Protein AF-A0A7Y5RRF4-F1 (afdb_monomer)

Radius of gyration: 21.89 Å; Cα contacts (8 Å, |Δi|>4): 160; chains: 1; bounding box: 47×43×60 Å

Foldseek 3Di:
DPPPDDDDDDDDVVVVVVVCQVVPVPVVNVVVVVDPPVQAFFKDKDADPQVVCSVPVVVPHDDPPDQDDDRMDMDGGQWGWDDDPNDTDIHGHDPDPVRRVVVVVVVVVVVVPDDDDDFDFDDFPFDKDWPADPVRLVVVVVVQVVCCVVPVDVDDDDDTDIDTHHDHDVVSVLVVCCVVPPDPPRDDDDDPVSVVRVPD

Solvent-accessible surface area (backbone atoms only — not comparable to full-atom values): 12868 Å² total; per-residue (Å²): 114,57,99,87,41,81,81,90,85,87,76,60,69,67,61,49,49,51,49,50,49,61,75,67,50,56,72,64,68,63,70,56,58,89,59,81,58,92,76,55,49,42,76,51,75,47,68,38,79,58,41,51,35,72,78,39,57,88,80,46,72,72,78,91,81,67,84,92,69,63,49,65,47,74,48,77,33,56,49,36,80,41,77,56,96,94,39,80,44,83,42,63,66,54,98,44,70,69,56,31,48,54,50,50,50,54,53,48,54,52,59,73,68,57,79,80,74,84,75,59,71,51,76,57,78,41,76,74,38,64,83,54,56,70,70,58,50,54,50,54,51,50,52,53,53,49,37,35,75,74,65,77,41,92,76,80,91,86,80,81,53,72,47,60,47,63,71,58,46,66,68,31,48,51,54,53,46,46,72,77,56,72,54,99,80,71,83,86,86,89,50,76,80,68,56,68,70,76,78,118

Nearest PDB structures (foldseek):
  5kck-assembly1_A-2  TM=7.763E-01  e=1.018E-04  Streptococcus pneumoniae TIGR4
  6p1i-assembly1_B  TM=2.006E-01  e=6.188E-01  HIV-1 M:B_HXB2R
  6wpj-assembly1_B  TM=2.124E-01  e=2.250E+00  HIV-1 M:B_HXB2R

pLDDT: mean 84.6, std 14.33, range [28.47, 98.62]

Structure (mmCIF, N/CA/C/O backbone):
data_AF-A0A7Y5RRF4-F1
#
_entry.id   AF-A0A7Y5RRF4-F1
#
loop_
_atom_site.group_PDB
_atom_site.id
_atom_site.type_symbol
_atom_site.label_atom_id
_atom_site.la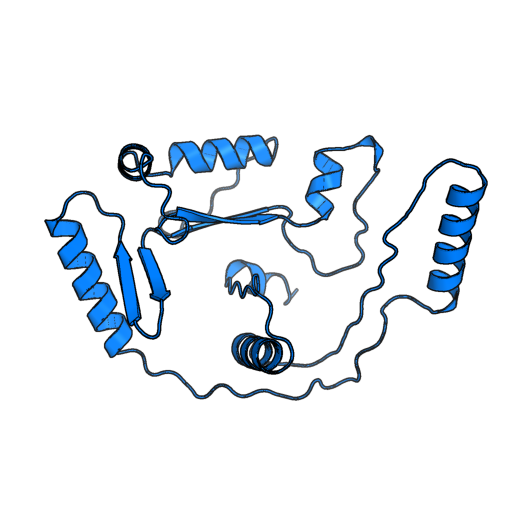bel_alt_id
_atom_site.label_comp_id
_atom_site.label_asym_id
_atom_site.label_entity_id
_atom_site.label_seq_id
_atom_site.pdbx_PDB_ins_code
_atom_site.Cartn_x
_atom_site.Cartn_y
_atom_site.Cartn_z
_atom_site.occupancy
_atom_site.B_iso_or_equiv
_atom_site.auth_seq_id
_atom_site.auth_comp_id
_atom_site.auth_asym_id
_atom_site.auth_atom_id
_atom_site.pdbx_PDB_model_num
ATOM 1 N N . MET A 1 1 ? 15.847 8.844 -5.254 1.00 56.25 1 MET A N 1
ATOM 2 C CA . MET A 1 1 ? 17.166 8.448 -5.785 1.00 56.25 1 MET A CA 1
ATOM 3 C C . MET A 1 1 ? 17.178 8.672 -7.281 1.00 56.25 1 MET A C 1
ATOM 5 O O . MET A 1 1 ? 16.284 8.170 -7.951 1.00 56.25 1 MET A O 1
ATOM 9 N N . ARG A 1 2 ? 18.165 9.404 -7.789 1.00 50.19 2 ARG A N 1
ATOM 10 C CA . ARG A 1 2 ? 18.393 9.618 -9.222 1.00 50.19 2 ARG A CA 1
ATOM 11 C C . ARG A 1 2 ? 19.820 9.202 -9.539 1.00 50.19 2 ARG A C 1
ATOM 13 O O . ARG A 1 2 ? 20.725 9.682 -8.872 1.00 50.19 2 ARG A O 1
ATOM 20 N N . ASP A 1 3 ? 20.028 8.299 -10.493 1.00 54.28 3 ASP A N 1
ATOM 21 C CA . ASP A 1 3 ? 21.373 7.833 -10.880 1.00 54.28 3 ASP A CA 1
ATOM 22 C C . ASP A 1 3 ? 22.219 7.350 -9.678 1.00 54.28 3 ASP A C 1
ATOM 24 O O . ASP A 1 3 ? 23.427 7.561 -9.607 1.00 54.28 3 ASP A O 1
ATOM 28 N N . GLY A 1 4 ? 21.557 6.759 -8.673 1.00 62.00 4 GLY A N 1
ATOM 29 C CA . GLY A 1 4 ? 22.179 6.330 -7.413 1.00 62.00 4 GLY A CA 1
ATOM 30 C C . GLY A 1 4 ? 22.459 7.444 -6.393 1.00 62.00 4 GLY A C 1
ATOM 31 O O . GLY A 1 4 ? 23.026 7.162 -5.343 1.00 62.00 4 GLY A O 1
ATOM 32 N N . ARG A 1 5 ? 22.059 8.694 -6.659 1.00 68.56 5 ARG A N 1
ATOM 33 C CA . ARG A 1 5 ? 22.192 9.834 -5.739 1.00 68.56 5 ARG A CA 1
ATOM 34 C C . ARG A 1 5 ? 20.922 10.062 -4.933 1.00 68.56 5 ARG A C 1
ATOM 36 O O . ARG A 1 5 ? 19.808 10.039 -5.465 1.00 68.56 5 ARG A O 1
ATOM 43 N N . GLU A 1 6 ? 21.107 10.288 -3.642 1.00 80.94 6 GLU A N 1
ATOM 44 C CA . GLU A 1 6 ? 20.064 10.705 -2.714 1.00 80.94 6 GLU A CA 1
ATOM 45 C C . GLU A 1 6 ? 20.033 12.234 -2.634 1.00 80.94 6 GLU A C 1
ATOM 47 O O . GLU A 1 6 ? 21.076 12.881 -2.550 1.00 80.94 6 GLU A O 1
ATOM 52 N N . GLU A 1 7 ? 18.834 12.807 -2.698 1.00 83.69 7 GLU A N 1
ATOM 53 C CA . GLU A 1 7 ? 18.607 14.244 -2.577 1.00 83.69 7 GLU A CA 1
ATOM 54 C C . GLU A 1 7 ? 17.529 14.477 -1.524 1.00 83.69 7 GLU A C 1
ATOM 56 O O . GLU A 1 7 ? 16.499 13.795 -1.524 1.00 83.69 7 GLU A O 1
ATOM 61 N N . THR A 1 8 ? 17.756 15.462 -0.660 1.00 86.25 8 THR A N 1
ATOM 62 C CA . THR A 1 8 ? 16.812 15.850 0.386 1.00 86.25 8 THR A CA 1
ATOM 63 C C . THR A 1 8 ? 16.208 17.196 0.037 1.00 86.25 8 THR A C 1
ATOM 65 O O . THR A 1 8 ? 16.920 18.182 -0.139 1.00 86.25 8 THR A O 1
ATOM 68 N N . HIS A 1 9 ? 14.882 17.230 -0.014 1.00 84.75 9 HIS A N 1
ATOM 69 C CA . HIS A 1 9 ? 14.091 18.427 -0.275 1.00 84.75 9 HIS A CA 1
ATOM 70 C C . HIS A 1 9 ? 13.216 18.724 0.946 1.00 84.75 9 HIS A C 1
ATOM 72 O O . HIS A 1 9 ? 12.794 17.804 1.649 1.00 84.75 9 HIS A O 1
ATOM 78 N N . SER A 1 10 ? 12.948 20.000 1.214 1.00 86.75 10 SER A N 1
ATOM 79 C CA . SER A 1 10 ? 12.049 20.444 2.284 1.00 86.75 10 SER A CA 1
ATOM 80 C C . SER A 1 10 ? 10.858 21.196 1.692 1.00 86.75 10 SER A C 1
ATOM 82 O O . SER A 1 10 ? 10.993 21.916 0.707 1.00 86.75 10 SER A O 1
ATOM 84 N N . GLY A 1 11 ? 9.671 21.004 2.268 1.00 86.75 11 GLY A N 1
ATOM 85 C CA . GLY A 1 11 ? 8.438 21.584 1.739 1.00 86.75 11 GLY A CA 1
ATOM 86 C C . GLY A 1 11 ? 7.195 20.779 2.099 1.00 86.75 11 GLY A C 1
ATOM 87 O O . GLY A 1 11 ? 7.259 19.815 2.866 1.00 86.75 11 GLY A O 1
ATOM 88 N N . GLU A 1 12 ? 6.060 21.201 1.545 1.00 90.88 12 GLU A N 1
ATOM 89 C CA . GLU A 1 12 ? 4.788 20.491 1.678 1.00 90.88 12 GLU A CA 1
ATOM 90 C C . GLU A 1 12 ? 4.853 19.163 0.888 1.00 90.88 12 GLU A C 1
ATOM 92 O O . GLU A 1 12 ? 5.206 19.188 -0.295 1.00 90.88 12 GLU A O 1
ATOM 97 N N . PRO A 1 13 ? 4.588 17.998 1.515 1.00 89.56 13 PRO A N 1
ATOM 98 C CA . PRO A 1 13 ? 4.807 16.691 0.895 1.00 89.56 13 PRO A CA 1
ATOM 99 C C . PRO A 1 13 ? 4.084 16.461 -0.436 1.00 89.56 13 PRO A C 1
ATOM 101 O O . PRO A 1 13 ? 4.674 15.860 -1.334 1.00 89.56 13 PRO A O 1
ATOM 104 N N . LEU A 1 14 ? 2.828 16.896 -0.575 1.00 91.69 14 LEU A N 1
ATOM 105 C CA . LEU A 1 14 ? 2.048 16.683 -1.795 1.00 91.69 14 LEU A CA 1
ATOM 106 C C . LEU A 1 14 ? 2.527 17.587 -2.932 1.00 91.69 14 LEU A C 1
ATOM 108 O O . LEU A 1 14 ? 2.670 17.112 -4.055 1.00 91.69 14 LEU A O 1
ATOM 112 N N . ALA A 1 15 ? 2.857 18.844 -2.648 1.00 91.81 15 ALA A N 1
ATOM 113 C CA . ALA A 1 15 ? 3.435 19.779 -3.604 1.00 91.81 15 ALA A CA 1
ATOM 114 C C . ALA A 1 15 ? 4.818 19.317 -4.077 1.00 91.81 15 ALA A C 1
ATOM 116 O O . ALA A 1 15 ? 5.117 19.386 -5.269 1.00 91.81 15 ALA A O 1
ATOM 117 N N . LEU A 1 16 ? 5.646 18.792 -3.166 1.00 91.00 16 LEU A N 1
ATOM 118 C CA . LEU A 1 16 ? 6.928 18.185 -3.524 1.00 91.00 16 LEU A CA 1
ATOM 119 C C . LEU A 1 16 ? 6.735 16.947 -4.399 1.00 91.00 16 LEU A C 1
ATOM 121 O O . LEU A 1 16 ? 7.426 16.808 -5.406 1.00 91.00 16 LEU A O 1
ATOM 125 N N . LEU A 1 17 ? 5.795 16.061 -4.050 1.00 91.25 17 LEU A N 1
ATOM 126 C CA . LEU A 1 17 ? 5.472 14.903 -4.881 1.00 91.25 17 LEU A CA 1
ATOM 127 C C . LEU A 1 17 ? 5.013 15.346 -6.272 1.00 91.25 17 LEU A C 1
ATOM 129 O O . LEU A 1 17 ? 5.502 14.819 -7.264 1.00 91.25 17 LEU A O 1
ATOM 133 N N . GLU A 1 18 ? 4.115 16.323 -6.356 1.00 91.56 18 GLU A N 1
ATOM 134 C CA . GLU A 1 18 ? 3.604 16.846 -7.621 1.00 91.56 18 GLU A CA 1
ATOM 135 C C . GLU A 1 18 ? 4.726 17.461 -8.467 1.00 91.56 18 GLU A C 1
ATOM 137 O O . GLU A 1 18 ? 4.823 17.193 -9.664 1.00 91.56 18 GLU A O 1
ATOM 142 N N . GLN A 1 19 ? 5.612 18.246 -7.849 1.00 89.81 19 GLN A N 1
ATOM 143 C CA . GLN A 1 19 ? 6.784 18.800 -8.514 1.00 89.81 19 GLN A CA 1
ATOM 144 C C . GLN A 1 19 ? 7.695 17.690 -9.041 1.00 89.81 19 GLN A C 1
ATOM 146 O O . GLN A 1 19 ? 8.028 17.695 -10.221 1.00 89.81 19 GLN A O 1
ATOM 151 N N . VAL A 1 20 ? 8.040 16.708 -8.208 1.00 88.19 20 VAL A N 1
ATOM 152 C CA . VAL A 1 20 ? 8.858 15.561 -8.617 1.00 88.19 20 VAL A CA 1
ATOM 153 C C . VAL A 1 20 ? 8.178 14.804 -9.759 1.00 88.19 20 VAL A C 1
ATOM 155 O O . VAL A 1 20 ? 8.802 14.504 -10.772 1.00 88.19 20 VAL A O 1
ATOM 158 N N . MET A 1 21 ? 6.881 14.535 -9.667 1.00 89.94 21 MET A N 1
ATOM 159 C CA . MET A 1 21 ? 6.161 13.870 -10.746 1.00 89.94 21 MET A CA 1
ATOM 160 C C . MET A 1 21 ? 6.203 14.698 -12.033 1.00 89.94 21 MET A C 1
ATOM 162 O O . MET A 1 21 ? 6.459 14.128 -13.086 1.00 89.94 21 MET A O 1
ATOM 166 N N . ARG A 1 22 ? 6.036 16.022 -11.989 1.00 87.25 22 ARG A N 1
ATOM 167 C CA . ARG A 1 22 ? 6.153 16.878 -13.184 1.00 87.25 22 ARG A CA 1
ATOM 168 C C . ARG A 1 22 ? 7.560 16.888 -13.773 1.00 87.25 22 ARG A C 1
ATOM 170 O O . ARG A 1 22 ? 7.705 16.728 -14.982 1.00 87.25 22 ARG A O 1
ATOM 177 N N . ASP A 1 23 ? 8.572 17.054 -12.930 1.00 84.81 23 ASP A N 1
ATOM 178 C CA . ASP A 1 23 ? 9.966 17.214 -13.349 1.00 84.81 23 ASP A CA 1
ATOM 179 C C . ASP A 1 23 ? 10.543 15.911 -13.917 1.00 84.81 23 ASP A C 1
ATOM 181 O O . ASP A 1 23 ? 11.392 15.934 -14.810 1.00 84.81 23 ASP A O 1
ATOM 185 N N . TYR A 1 24 ? 10.062 14.770 -13.415 1.00 78.06 24 TYR A N 1
ATOM 186 C CA . TYR A 1 24 ? 10.609 13.452 -13.731 1.00 78.06 24 TYR A CA 1
ATOM 187 C C . TYR A 1 24 ? 9.698 12.576 -14.592 1.00 78.06 24 TYR A C 1
ATOM 189 O O . TYR A 1 24 ? 10.137 11.517 -15.035 1.00 78.06 24 TYR A O 1
ATOM 197 N N . THR A 1 25 ? 8.464 12.998 -14.887 1.00 81.31 25 THR A N 1
ATOM 198 C CA . THR A 1 25 ? 7.640 12.313 -15.891 1.00 81.31 25 THR A CA 1
ATOM 199 C C . THR A 1 25 ? 8.168 12.659 -17.282 1.00 81.31 25 THR A C 1
ATOM 201 O O . THR A 1 25 ? 8.142 13.830 -17.674 1.00 81.31 25 THR A O 1
ATOM 204 N N . PRO A 1 26 ? 8.638 11.677 -18.074 1.00 71.62 26 PRO A N 1
ATOM 205 C CA . PRO A 1 26 ? 9.109 11.947 -19.423 1.00 71.62 26 PRO A CA 1
ATOM 206 C C . PRO A 1 26 ? 8.007 12.623 -20.240 1.00 71.62 26 PRO A C 1
ATOM 208 O O . PRO A 1 26 ? 6.865 12.167 -20.229 1.00 71.62 26 PRO A O 1
ATOM 211 N N . ARG A 1 27 ? 8.337 13.672 -21.008 1.00 65.75 27 ARG A N 1
ATOM 212 C CA . ARG A 1 27 ? 7.358 14.386 -21.858 1.00 65.75 27 ARG A CA 1
ATOM 213 C C . ARG A 1 27 ? 6.541 13.453 -22.759 1.00 65.75 27 ARG A C 1
ATOM 215 O O . ARG A 1 27 ? 5.391 13.742 -23.057 1.00 65.75 27 ARG A O 1
ATOM 222 N N . MET A 1 28 ? 7.117 12.324 -23.158 1.00 57.94 28 MET A N 1
ATOM 223 C CA . MET A 1 28 ? 6.448 11.309 -23.972 1.00 57.94 28 MET A CA 1
ATOM 224 C C . MET A 1 28 ? 5.380 10.510 -23.218 1.00 57.94 28 MET A C 1
ATOM 226 O O . MET A 1 28 ? 4.384 10.125 -23.819 1.00 57.94 28 MET A O 1
ATOM 230 N N . ALA A 1 29 ? 5.528 10.324 -21.901 1.00 58.38 29 ALA A N 1
ATOM 231 C CA . ALA A 1 29 ? 4.468 9.755 -21.068 1.00 58.38 29 ALA A CA 1
ATOM 232 C C . ALA A 1 29 ? 3.227 10.666 -21.036 1.00 58.38 29 ALA A C 1
ATOM 234 O O . ALA A 1 29 ? 2.110 10.186 -20.890 1.00 58.38 29 ALA A O 1
ATOM 235 N N . LEU A 1 30 ? 3.415 11.978 -21.227 1.00 56.44 30 LEU A N 1
ATOM 236 C CA . LEU A 1 30 ? 2.328 12.960 -21.282 1.00 56.44 30 LEU A CA 1
ATOM 237 C C . LEU A 1 30 ? 1.639 13.008 -22.658 1.00 56.44 30 LEU A C 1
ATOM 239 O O . LEU A 1 30 ? 0.464 13.360 -22.739 1.00 56.44 30 LEU A O 1
ATOM 243 N N . GLN A 1 31 ? 2.345 12.651 -23.738 1.00 52.28 31 GLN A N 1
ATOM 244 C CA . GLN A 1 31 ? 1.825 12.686 -25.116 1.00 52.28 31 GLN A CA 1
ATOM 245 C C . GLN A 1 31 ? 0.904 11.504 -25.449 1.00 52.28 31 GLN A C 1
ATOM 247 O O . GLN A 1 31 ? -0.025 11.665 -26.233 1.00 52.28 31 GLN A O 1
ATOM 252 N N . ASN A 1 32 ? 1.106 10.350 -24.810 1.00 50.69 32 ASN A N 1
ATOM 253 C CA . ASN A 1 32 ? 0.261 9.160 -24.979 1.00 50.69 32 ASN A CA 1
ATOM 254 C C . ASN A 1 32 ? -0.957 9.135 -24.029 1.00 50.69 32 ASN A C 1
ATOM 256 O O . ASN A 1 32 ? -1.595 8.102 -23.866 1.00 50.69 32 ASN A O 1
ATOM 260 N N . SER A 1 33 ? -1.300 10.267 -23.402 1.00 51.78 33 SER A N 1
ATOM 261 C CA . SER A 1 33 ? -2.328 10.379 -22.350 1.00 51.78 33 SER A CA 1
ATOM 262 C C . SER A 1 33 ? -3.778 10.175 -22.813 1.00 51.78 33 SER A C 1
ATOM 264 O O . SER A 1 33 ? -4.682 10.141 -21.979 1.00 51.78 33 SER A O 1
ATOM 266 N N . HIS A 1 34 ? -4.018 10.029 -24.120 1.00 47.72 34 HIS A N 1
ATOM 267 C CA . HIS A 1 34 ? -5.358 9.804 -24.667 1.00 47.72 34 HIS A CA 1
ATOM 268 C C . HIS A 1 34 ? -5.860 8.362 -24.526 1.00 47.72 34 HIS A C 1
ATOM 270 O O . HIS A 1 34 ? -7.062 8.142 -24.651 1.00 47.72 34 HIS A O 1
ATOM 276 N N . ASP A 1 35 ? -4.978 7.415 -24.207 1.00 47.97 35 ASP A N 1
ATOM 277 C CA . ASP A 1 35 ? -5.341 6.042 -23.869 1.00 47.97 35 ASP A CA 1
ATOM 278 C C . ASP A 1 35 ? -4.810 5.783 -22.454 1.00 47.97 35 ASP A C 1
ATOM 280 O O . ASP A 1 35 ? -3.616 5.547 -22.258 1.00 47.97 35 ASP A O 1
ATOM 284 N N . ILE A 1 36 ? -5.664 5.938 -21.433 1.00 50.50 36 ILE A N 1
ATOM 285 C CA . ILE A 1 36 ? -5.286 5.633 -20.046 1.00 50.50 36 ILE A CA 1
ATOM 286 C C . ILE A 1 36 ? -5.214 4.113 -19.930 1.00 50.50 36 ILE A C 1
ATOM 288 O O . ILE A 1 36 ? -6.119 3.439 -19.441 1.00 50.50 36 ILE A O 1
ATOM 292 N N . ASP A 1 37 ? -4.117 3.554 -20.414 1.00 62.09 37 ASP A N 1
ATOM 293 C CA . ASP A 1 37 ? -3.745 2.189 -20.127 1.00 62.09 37 ASP A CA 1
ATOM 294 C C . ASP A 1 37 ? -3.366 2.115 -18.646 1.00 62.09 37 ASP A C 1
ATOM 296 O O . ASP A 1 37 ? -2.236 2.398 -18.250 1.00 62.09 37 ASP A O 1
ATOM 300 N N . HIS A 1 38 ? -4.337 1.741 -17.809 1.00 66.19 38 HIS A N 1
ATOM 301 C CA . HIS A 1 38 ? -4.162 1.563 -16.363 1.00 66.19 38 HIS A CA 1
ATOM 302 C C . HIS A 1 38 ? -3.048 0.564 -15.995 1.00 66.19 38 HIS A C 1
ATOM 304 O O . HIS A 1 38 ? -2.664 0.487 -14.831 1.00 66.19 38 HIS A O 1
ATOM 310 N N . ASN A 1 39 ? -2.523 -0.177 -16.977 1.00 73.00 39 ASN A N 1
ATOM 311 C CA . ASN A 1 39 ? -1.453 -1.156 -16.829 1.00 73.00 39 ASN A CA 1
ATOM 312 C C . ASN A 1 39 ? -0.157 -0.742 -17.556 1.00 73.00 39 ASN A C 1
ATOM 314 O O . ASN A 1 39 ? 0.648 -1.607 -17.900 1.00 73.00 39 ASN A O 1
ATOM 318 N N . GLY A 1 40 ? 0.038 0.551 -17.831 1.00 82.38 40 GLY A N 1
ATOM 319 C CA . GLY A 1 40 ? 1.227 1.080 -18.498 1.00 82.38 40 GLY A CA 1
ATOM 320 C C . GLY A 1 40 ? 2.383 1.436 -17.547 1.00 82.38 40 GLY A C 1
ATOM 321 O O . GLY A 1 40 ? 2.204 1.488 -16.328 1.00 82.38 40 GLY A O 1
ATOM 322 N N . PRO A 1 41 ? 3.590 1.700 -18.088 1.00 87.69 41 PRO A N 1
ATOM 323 C CA . PRO A 1 41 ? 4.688 2.303 -17.335 1.00 87.69 41 PRO A CA 1
ATOM 324 C C . PRO A 1 41 ? 4.269 3.611 -16.664 1.00 87.69 41 PRO A C 1
ATOM 326 O O . PRO A 1 41 ? 3.504 4.389 -17.234 1.00 87.69 41 PRO A O 1
ATOM 329 N N . GLY A 1 42 ? 4.803 3.893 -15.479 1.00 88.25 42 GLY A N 1
ATOM 330 C CA . GLY A 1 42 ? 4.423 5.098 -14.757 1.00 88.25 42 GLY A CA 1
ATOM 331 C C . GLY A 1 42 ? 4.805 5.107 -13.287 1.00 88.25 42 GLY A C 1
ATOM 332 O O . GLY A 1 42 ? 5.639 4.332 -12.816 1.00 88.25 42 GLY A O 1
ATOM 333 N N . TRP A 1 43 ? 4.186 6.034 -12.564 1.00 90.25 43 TRP A N 1
ATOM 334 C CA . TRP A 1 43 ? 4.355 6.177 -11.126 1.00 90.25 43 TRP A CA 1
ATOM 335 C C . TRP A 1 43 ? 3.522 5.146 -10.371 1.00 90.25 43 TRP A C 1
ATOM 337 O O . TRP A 1 43 ? 2.311 5.061 -10.554 1.00 90.25 43 TRP A O 1
ATOM 347 N N . VAL A 1 44 ? 4.165 4.426 -9.457 1.00 90.81 44 VAL A N 1
ATOM 348 C CA . VAL A 1 44 ? 3.489 3.660 -8.410 1.00 90.81 44 VAL A CA 1
ATOM 349 C C . VAL A 1 44 ? 3.701 4.394 -7.097 1.00 90.81 44 VAL A C 1
ATOM 351 O O . VAL A 1 44 ? 4.834 4.726 -6.735 1.00 90.81 44 VAL A O 1
ATOM 354 N N . VAL A 1 45 ? 2.601 4.662 -6.395 1.00 92.06 45 VAL A N 1
ATOM 355 C CA . VAL A 1 45 ? 2.592 5.474 -5.177 1.00 92.06 45 VAL A CA 1
ATOM 356 C C . VAL A 1 45 ? 1.931 4.704 -4.042 1.00 92.06 45 VAL A C 1
ATOM 358 O O . VAL A 1 45 ? 0.845 4.150 -4.186 1.00 92.06 45 VAL A O 1
ATOM 361 N N . PHE A 1 46 ? 2.595 4.704 -2.896 1.00 92.06 46 PHE A N 1
ATOM 362 C CA . PHE A 1 46 ? 2.065 4.302 -1.606 1.00 92.06 46 PHE A CA 1
ATOM 363 C C . PHE A 1 46 ? 1.898 5.548 -0.737 1.00 92.06 46 PHE A C 1
ATOM 365 O O . PHE A 1 46 ? 2.822 6.352 -0.608 1.00 92.06 46 PHE A O 1
ATOM 372 N N . THR A 1 47 ? 0.740 5.674 -0.099 1.00 92.56 47 THR A N 1
ATOM 373 C CA . THR A 1 47 ? 0.464 6.703 0.907 1.00 92.56 47 THR A CA 1
ATOM 374 C C . THR A 1 47 ? 0.038 6.029 2.201 1.00 92.56 47 THR A C 1
ATOM 376 O O . THR A 1 47 ? -0.893 5.221 2.195 1.00 92.56 47 THR A O 1
ATOM 379 N N . SER A 1 48 ? 0.687 6.356 3.317 1.00 91.75 48 SER A N 1
ATOM 380 C CA . SER A 1 48 ? 0.250 5.852 4.617 1.00 91.75 48 SER A CA 1
ATOM 381 C C . SER A 1 48 ? -1.001 6.593 5.094 1.00 91.75 48 SER A C 1
ATOM 383 O O . SER A 1 48 ? -1.240 7.744 4.725 1.00 91.75 48 SER A O 1
ATOM 385 N N . TYR A 1 49 ? -1.783 5.949 5.964 1.00 90.94 49 TYR A N 1
ATOM 386 C CA . TYR A 1 49 ? -2.951 6.574 6.594 1.00 90.94 49 TYR A CA 1
ATOM 387 C C . TYR A 1 49 ? -2.588 7.885 7.311 1.00 90.94 49 TYR A C 1
ATOM 389 O O . TYR A 1 49 ? -3.352 8.848 7.298 1.00 90.94 49 TYR A O 1
ATOM 397 N N . ASP A 1 50 ? -1.381 7.954 7.879 1.00 90.94 50 ASP A N 1
ATOM 398 C CA . ASP A 1 50 ? -0.934 9.105 8.654 1.00 90.94 50 ASP A CA 1
ATOM 399 C C . ASP A 1 50 ? -0.787 10.382 7.822 1.00 90.94 50 ASP A C 1
ATOM 401 O O . ASP A 1 50 ? -0.818 11.474 8.395 1.00 90.94 50 ASP A O 1
ATOM 405 N N . LEU A 1 51 ? -0.649 10.286 6.492 1.00 92.06 51 LEU A N 1
ATOM 406 C CA . LEU A 1 51 ? -0.690 11.448 5.597 1.00 92.06 51 LEU A CA 1
ATOM 407 C C . LEU A 1 51 ? -1.972 12.274 5.794 1.00 92.06 51 LEU A C 1
ATOM 409 O O . LEU A 1 51 ? -1.921 13.497 5.689 1.00 92.06 51 LEU A O 1
ATOM 413 N N . GLY A 1 52 ? -3.083 11.640 6.183 1.00 92.38 52 GLY A N 1
ATOM 414 C CA . GLY A 1 52 ? -4.342 12.320 6.483 1.00 92.38 52 GLY A CA 1
ATOM 415 C C . GLY A 1 52 ? -4.222 13.401 7.562 1.00 92.38 52 GLY A C 1
ATOM 416 O O . GLY A 1 52 ? -4.851 14.440 7.430 1.00 92.38 52 GLY A O 1
ATOM 417 N N . PHE A 1 53 ? -3.350 13.238 8.565 1.00 91.00 53 PHE A N 1
ATOM 418 C CA . PHE A 1 53 ? -3.123 14.269 9.597 1.00 91.00 53 PHE A CA 1
ATOM 419 C C . PHE A 1 53 ? -2.388 15.511 9.075 1.00 91.00 53 PHE A C 1
ATOM 421 O O . PHE A 1 53 ? -2.359 16.537 9.748 1.00 91.00 53 PHE A O 1
ATOM 428 N N . HIS A 1 54 ? -1.741 15.416 7.910 1.00 89.62 54 HIS A N 1
ATOM 429 C CA . HIS A 1 54 ? -1.189 16.584 7.229 1.00 89.62 54 HIS A CA 1
ATOM 430 C C . HIS A 1 54 ? -2.283 17.345 6.472 1.00 89.62 54 HIS A C 1
ATOM 432 O O . HIS A 1 54 ? -2.314 18.569 6.509 1.00 89.62 54 HIS A O 1
ATOM 438 N N . ILE A 1 55 ? -3.181 16.601 5.820 1.00 91.94 55 ILE A N 1
ATOM 439 C CA . ILE A 1 55 ? -4.290 17.145 5.028 1.00 91.94 55 ILE A CA 1
ATOM 440 C C . ILE A 1 55 ? -5.365 17.753 5.937 1.00 91.94 55 ILE A C 1
ATOM 442 O O . ILE A 1 55 ? -5.893 18.815 5.629 1.00 91.94 55 ILE A O 1
ATOM 446 N N . GLU A 1 56 ? -5.655 17.109 7.069 1.00 94.12 56 GLU A N 1
ATOM 447 C CA . GLU A 1 56 ? -6.641 17.546 8.057 1.00 94.12 56 GLU A CA 1
ATOM 448 C C . GLU A 1 56 ? -5.988 17.730 9.439 1.00 94.12 56 GLU A C 1
ATOM 450 O O . GLU A 1 56 ? -6.019 16.822 10.279 1.00 94.12 56 GLU A O 1
ATOM 455 N N . PRO A 1 57 ? -5.377 18.898 9.713 1.00 90.81 57 PRO A N 1
ATOM 456 C CA . PRO A 1 57 ? -4.701 19.153 10.983 1.00 90.81 57 PRO A CA 1
ATOM 457 C C . PRO A 1 57 ? -5.632 19.084 12.201 1.00 90.81 57 PRO A C 1
ATOM 459 O O . PRO A 1 57 ? -5.170 18.798 13.309 1.00 90.81 57 PRO A O 1
ATOM 462 N N . SER A 1 58 ? -6.939 19.326 12.021 1.00 93.25 58 SER A N 1
ATOM 463 C CA . SER A 1 58 ? -7.911 19.256 13.121 1.00 93.25 58 SER A CA 1
ATOM 464 C C . SER A 1 58 ? -8.123 17.828 13.639 1.00 93.25 58 SER A C 1
ATOM 466 O O . SER A 1 58 ? -8.476 17.648 14.804 1.00 93.25 58 SER A O 1
ATOM 468 N N . ALA A 1 59 ? -7.795 16.808 12.834 1.00 89.38 59 ALA A N 1
ATOM 469 C CA . ALA A 1 59 ? -7.827 15.405 13.245 1.00 89.38 59 ALA A CA 1
ATOM 470 C C . ALA A 1 59 ? -6.714 15.043 14.252 1.00 89.38 59 ALA A C 1
ATOM 472 O O . ALA A 1 59 ? -6.688 13.933 14.790 1.00 89.38 59 ALA A O 1
ATOM 473 N N . GLY A 1 60 ? -5.789 15.967 14.531 1.00 90.56 60 GLY A N 1
ATOM 474 C CA . GLY A 1 60 ? -4.738 15.810 15.527 1.00 90.56 60 GLY A CA 1
ATOM 475 C C . GLY A 1 60 ? -3.437 15.264 14.940 1.00 90.56 60 GLY A C 1
ATOM 476 O O . GLY A 1 60 ? -2.963 15.717 13.902 1.00 90.56 60 GLY A O 1
ATOM 477 N N . LYS A 1 61 ? -2.790 14.333 15.652 1.00 86.44 61 LYS A N 1
ATOM 478 C CA . LYS A 1 61 ? -1.465 13.807 15.289 1.00 86.44 61 LYS A CA 1
ATOM 479 C C . LYS A 1 61 ? -1.483 12.290 15.155 1.00 86.44 61 LYS A C 1
ATOM 481 O O . LYS A 1 61 ? -2.104 11.594 15.958 1.00 86.44 61 LYS A O 1
ATOM 486 N N . ALA A 1 62 ? -0.693 11.799 14.203 1.00 83.75 62 ALA A N 1
ATOM 487 C CA . ALA A 1 62 ? -0.387 10.383 14.059 1.00 83.75 62 ALA A CA 1
ATOM 488 C C . ALA A 1 62 ? 0.172 9.793 15.363 1.00 83.75 62 ALA A C 1
ATOM 490 O O . ALA A 1 62 ? 1.024 10.396 16.027 1.00 83.75 62 ALA A O 1
ATOM 491 N N . ARG A 1 63 ? -0.292 8.593 15.719 1.00 80.31 63 ARG A N 1
ATOM 492 C CA . ARG A 1 63 ? 0.229 7.849 16.871 1.00 80.31 63 ARG A CA 1
ATOM 493 C C . ARG A 1 63 ? 1.565 7.216 16.491 1.00 80.31 63 ARG A C 1
ATOM 495 O O . ARG A 1 63 ? 1.640 6.496 15.505 1.00 80.31 63 ARG A O 1
ATOM 502 N N . LYS A 1 64 ? 2.602 7.398 17.311 1.00 76.06 64 LYS A N 1
ATOM 503 C CA . LYS A 1 64 ? 3.955 6.845 17.080 1.00 76.06 64 LYS A CA 1
ATOM 504 C C . LYS A 1 64 ? 4.087 5.372 17.480 1.00 76.06 64 LYS A C 1
ATOM 506 O O . LYS A 1 64 ? 5.121 4.933 17.970 1.00 76.06 64 LYS A O 1
ATOM 511 N N . ASN A 1 65 ? 3.016 4.606 17.333 1.00 70.31 65 ASN A N 1
ATOM 512 C CA . ASN A 1 65 ? 2.908 3.296 17.950 1.00 70.31 65 ASN A CA 1
ATOM 513 C C . ASN A 1 65 ? 2.925 2.258 16.833 1.00 70.31 65 ASN A C 1
ATOM 515 O O . ASN A 1 65 ? 1.915 1.591 16.627 1.00 70.31 65 ASN A O 1
ATOM 519 N N . GLY A 1 66 ? 4.023 2.130 16.080 1.00 72.88 66 GLY A N 1
ATOM 520 C CA . GLY A 1 66 ? 4.145 1.170 14.981 1.00 72.88 66 GLY A CA 1
ATOM 521 C C . GLY A 1 66 ? 5.408 1.268 14.138 1.00 72.88 66 GLY A C 1
ATOM 522 O O . GLY A 1 66 ? 6.267 2.084 14.455 1.00 72.88 66 GLY A O 1
ATOM 523 N N . PRO A 1 67 ? 5.526 0.416 13.099 1.00 75.00 67 PRO A N 1
ATOM 524 C CA . PRO A 1 67 ? 6.638 0.484 12.159 1.00 75.00 67 PRO A CA 1
ATOM 525 C C . PRO A 1 67 ? 6.688 1.865 11.502 1.00 75.00 67 PRO A C 1
ATOM 527 O O . PRO A 1 67 ? 5.650 2.396 11.099 1.00 75.00 67 PRO A O 1
ATOM 530 N N . ASP A 1 68 ? 7.893 2.427 11.405 1.00 80.06 68 ASP A N 1
ATOM 531 C CA . ASP A 1 68 ? 8.138 3.741 10.808 1.00 80.06 68 ASP A CA 1
ATOM 532 C C . ASP A 1 68 ? 8.004 3.665 9.281 1.00 80.06 68 ASP A C 1
ATOM 534 O O . ASP A 1 68 ? 8.973 3.483 8.541 1.00 80.06 68 ASP A O 1
ATOM 538 N N . PHE A 1 69 ? 6.763 3.734 8.801 1.00 83.19 69 PHE A N 1
ATOM 539 C CA . PHE A 1 69 ? 6.479 3.845 7.378 1.00 83.19 69 PHE A CA 1
ATOM 540 C C . PHE A 1 69 ? 6.556 5.306 6.927 1.00 83.19 69 PHE A C 1
ATOM 542 O O . PHE A 1 69 ? 6.036 6.195 7.608 1.00 83.19 69 PHE A O 1
ATOM 549 N N . PRO A 1 70 ? 7.125 5.581 5.737 1.00 88.00 70 PRO A N 1
ATOM 550 C CA . PRO A 1 70 ? 7.043 6.913 5.166 1.00 88.00 70 PRO A CA 1
ATOM 551 C C . PRO A 1 70 ? 5.580 7.283 4.896 1.00 88.00 70 PRO A C 1
ATOM 553 O O . PRO A 1 70 ? 4.750 6.433 4.570 1.00 88.00 70 PRO A O 1
ATOM 556 N N . ARG A 1 71 ? 5.271 8.581 4.981 1.00 89.50 71 ARG A N 1
ATOM 557 C CA . ARG A 1 71 ? 3.938 9.106 4.636 1.00 89.50 71 ARG A CA 1
ATOM 558 C C . ARG A 1 71 ? 3.603 8.895 3.164 1.00 89.50 71 ARG A C 1
ATOM 560 O O . ARG A 1 71 ? 2.458 8.611 2.833 1.00 89.50 71 ARG A O 1
ATOM 567 N N . ILE A 1 72 ? 4.611 9.029 2.305 1.00 92.00 72 ILE A N 1
ATOM 568 C CA . ILE A 1 72 ? 4.531 8.827 0.862 1.00 92.00 72 ILE A CA 1
ATOM 569 C C . ILE A 1 72 ? 5.776 8.051 0.434 1.00 92.00 72 ILE A C 1
ATOM 571 O O . ILE A 1 72 ? 6.893 8.415 0.800 1.00 92.00 72 ILE A O 1
ATOM 575 N N . PHE A 1 73 ? 5.588 7.003 -0.358 1.00 91.31 73 PHE A N 1
ATOM 576 C CA . PHE A 1 73 ? 6.644 6.353 -1.126 1.00 91.31 73 PHE A CA 1
ATOM 577 C C . PHE A 1 73 ? 6.200 6.321 -2.585 1.00 91.31 73 PHE A C 1
ATOM 579 O O . PHE A 1 73 ? 5.148 5.771 -2.891 1.00 91.31 73 PHE A O 1
ATOM 586 N N . ALA A 1 74 ? 6.979 6.913 -3.483 1.00 91.25 74 ALA A N 1
ATOM 587 C CA . ALA A 1 74 ? 6.656 6.981 -4.901 1.00 91.25 74 ALA A CA 1
ATOM 588 C C . ALA A 1 74 ? 7.870 6.566 -5.730 1.00 91.25 74 ALA A C 1
ATOM 590 O O . ALA A 1 74 ? 8.998 6.960 -5.427 1.00 91.25 74 ALA A O 1
ATOM 591 N N . ALA A 1 75 ? 7.635 5.784 -6.777 1.00 89.31 75 ALA A N 1
ATOM 592 C CA . ALA A 1 75 ? 8.669 5.375 -7.714 1.00 89.31 75 ALA A CA 1
ATOM 593 C C . ALA A 1 75 ? 8.122 5.376 -9.141 1.00 89.31 75 ALA A C 1
ATOM 595 O O . ALA A 1 75 ? 6.999 4.935 -9.385 1.00 89.31 75 ALA A O 1
ATOM 596 N N . PHE A 1 76 ? 8.930 5.878 -10.072 1.00 88.38 76 PHE A N 1
ATOM 597 C CA . PHE A 1 76 ? 8.636 5.832 -11.496 1.00 88.38 76 PHE A CA 1
ATOM 598 C C . PHE A 1 76 ? 9.248 4.578 -12.116 1.00 88.38 76 PHE A C 1
ATOM 600 O O . PHE A 1 76 ? 10.449 4.338 -11.985 1.00 88.38 76 PHE A O 1
ATOM 607 N N . TYR A 1 77 ? 8.427 3.803 -12.815 1.00 88.88 77 TYR A N 1
ATOM 608 C CA . TYR A 1 77 ? 8.828 2.589 -13.508 1.00 88.88 77 TYR A CA 1
ATOM 609 C C . TYR A 1 77 ? 8.694 2.810 -15.019 1.00 88.88 77 TYR A C 1
ATOM 611 O O . TYR A 1 77 ? 7.573 2.921 -15.515 1.00 88.88 77 TYR A O 1
ATOM 619 N N . PRO A 1 78 ? 9.809 2.874 -15.774 1.00 88.56 78 PRO A N 1
ATOM 620 C CA . PRO A 1 78 ? 9.780 3.112 -17.218 1.00 88.56 78 PRO A CA 1
ATOM 621 C C . PRO A 1 78 ? 9.344 1.878 -18.019 1.00 88.56 78 PRO A C 1
ATOM 623 O O . PRO A 1 78 ? 9.174 1.955 -19.231 1.00 88.56 78 PRO A O 1
ATOM 626 N N . TRP A 1 79 ? 9.134 0.740 -17.366 1.00 90.44 79 TRP A N 1
ATOM 627 C CA . TRP A 1 79 ? 8.606 -0.470 -17.975 1.00 90.44 79 TRP A CA 1
ATOM 628 C C . TRP A 1 79 ? 7.742 -1.229 -16.973 1.00 90.44 79 TRP A C 1
ATOM 630 O O . TRP A 1 79 ? 7.917 -1.100 -15.760 1.00 90.44 79 TRP A O 1
ATOM 640 N N . VAL A 1 80 ? 6.820 -2.035 -17.490 1.00 91.81 80 VAL A N 1
ATOM 641 C CA . VAL A 1 80 ? 5.949 -2.914 -16.705 1.00 91.81 80 VAL A CA 1
ATOM 642 C C . VAL A 1 80 ? 5.742 -4.231 -17.433 1.00 91.81 80 VAL A C 1
ATOM 644 O O . VAL A 1 80 ? 5.693 -4.289 -18.663 1.00 91.81 80 VAL A O 1
ATOM 647 N N . LEU A 1 81 ? 5.608 -5.297 -16.653 1.00 92.06 81 LEU A N 1
ATOM 648 C CA . LEU A 1 81 ? 5.263 -6.618 -17.145 1.00 92.06 81 LEU A CA 1
ATOM 649 C C . LEU A 1 81 ? 3.819 -6.917 -16.726 1.00 92.06 81 LEU A C 1
ATOM 651 O O . LEU A 1 81 ? 3.519 -6.977 -15.536 1.00 92.06 81 LEU A O 1
ATOM 655 N N . VAL A 1 82 ? 2.931 -7.069 -17.706 1.00 90.56 82 VAL A N 1
ATOM 656 C CA . VAL A 1 82 ? 1.486 -7.219 -17.492 1.00 90.56 82 VAL A CA 1
ATOM 657 C C . VAL A 1 82 ? 1.059 -8.620 -17.895 1.00 90.56 82 VAL A C 1
ATOM 659 O O . VAL A 1 82 ? 1.303 -9.033 -19.028 1.00 90.56 82 VAL A O 1
ATOM 662 N N . GLU A 1 83 ? 0.392 -9.333 -16.995 1.00 89.62 83 GLU A N 1
ATOM 663 C CA . GLU A 1 83 ? -0.269 -10.598 -17.306 1.00 89.62 83 GLU A CA 1
ATOM 664 C C . GLU A 1 83 ? -1.746 -10.352 -17.619 1.00 89.62 83 GLU A C 1
ATOM 666 O O . GLU A 1 83 ? -2.459 -9.668 -16.885 1.00 89.62 83 GLU A O 1
ATOM 671 N N . THR A 1 84 ? -2.240 -10.889 -18.728 1.00 87.69 84 THR A N 1
ATOM 672 C CA . THR A 1 84 ? -3.666 -10.858 -19.066 1.00 87.69 84 THR A CA 1
ATOM 673 C C . THR A 1 84 ? -4.043 -12.164 -19.741 1.00 87.69 84 THR A C 1
ATOM 675 O O . THR A 1 84 ? -3.504 -12.470 -20.801 1.00 87.69 84 THR A O 1
ATOM 678 N N . LYS A 1 85 ? -4.990 -12.917 -19.160 1.00 86.38 85 LYS A N 1
ATOM 679 C CA . LYS A 1 85 ? -5.462 -14.210 -19.701 1.00 86.38 85 LYS A CA 1
ATOM 680 C C . LYS A 1 85 ? -4.290 -15.142 -20.065 1.00 86.38 85 LYS A C 1
ATOM 682 O O . LYS A 1 85 ? -4.173 -15.563 -21.213 1.00 86.38 85 LYS A O 1
ATOM 687 N N . ASP A 1 86 ? -3.387 -15.358 -19.107 1.00 85.12 86 ASP A N 1
ATOM 688 C CA . ASP A 1 86 ? -2.190 -16.208 -19.238 1.00 85.12 86 ASP A CA 1
ATOM 689 C C . ASP A 1 86 ? -1.161 -15.737 -20.285 1.00 85.12 86 ASP A C 1
ATOM 691 O O . ASP A 1 86 ? -0.275 -16.486 -20.700 1.00 85.12 86 ASP A O 1
ATOM 695 N N . ARG A 1 87 ? -1.251 -14.475 -20.726 1.00 88.19 87 ARG A N 1
ATOM 696 C CA . ARG A 1 87 ? -0.267 -13.845 -21.608 1.00 88.19 87 ARG A CA 1
ATOM 697 C C . ARG A 1 87 ? 0.490 -12.752 -20.876 1.00 88.19 87 ARG A C 1
ATOM 699 O O . ARG A 1 87 ? -0.100 -11.761 -20.452 1.00 88.19 87 ARG A O 1
ATOM 706 N N . TRP A 1 88 ? 1.808 -12.892 -20.839 1.00 89.62 88 TRP A N 1
ATOM 707 C CA . TRP A 1 88 ? 2.721 -11.862 -20.362 1.00 89.62 88 TRP A CA 1
ATOM 708 C C . TRP A 1 88 ? 3.074 -10.885 -21.485 1.00 89.62 88 TRP A C 1
ATOM 710 O O . TRP A 1 88 ? 3.429 -11.294 -22.588 1.00 89.62 88 TRP A O 1
ATOM 720 N N . THR A 1 89 ? 2.963 -9.589 -21.207 1.00 89.19 89 THR A N 1
ATOM 721 C CA . THR A 1 89 ? 3.295 -8.503 -22.136 1.00 89.19 89 THR A CA 1
ATOM 722 C C . THR A 1 89 ? 4.235 -7.521 -21.454 1.00 89.19 89 THR A C 1
ATOM 724 O O . THR A 1 89 ? 3.880 -6.936 -20.431 1.00 89.19 89 THR A O 1
ATOM 727 N N . LEU A 1 90 ? 5.419 -7.319 -22.032 1.00 90.94 90 LEU A N 1
ATOM 728 C CA . LEU A 1 90 ? 6.356 -6.290 -21.594 1.00 90.94 90 LEU A CA 1
ATOM 729 C C . LEU A 1 90 ? 6.032 -4.967 -22.296 1.00 90.94 90 LEU A C 1
ATOM 731 O O . LEU A 1 90 ? 6.105 -4.873 -23.522 1.00 90.94 90 LEU A O 1
ATOM 735 N N . ARG A 1 91 ? 5.681 -3.944 -21.516 1.00 89.25 91 ARG A N 1
ATOM 736 C CA . ARG A 1 91 ? 5.437 -2.579 -21.996 1.00 89.25 91 ARG A CA 1
ATOM 737 C C . ARG A 1 91 ? 6.579 -1.688 -21.529 1.00 89.25 91 ARG A C 1
ATOM 739 O O . ARG A 1 91 ? 6.945 -1.726 -20.358 1.00 89.25 91 ARG A O 1
ATOM 746 N N . VAL A 1 92 ? 7.134 -0.892 -22.439 1.00 89.75 92 VAL A N 1
ATOM 747 C CA . VAL A 1 92 ? 8.298 -0.034 -22.181 1.00 89.75 92 VAL A CA 1
ATOM 748 C C . VAL A 1 92 ? 8.013 1.372 -22.680 1.00 89.75 92 VAL A C 1
ATOM 750 O O . VAL A 1 92 ? 7.553 1.555 -23.807 1.00 89.75 92 VAL A O 1
ATOM 753 N N . LEU A 1 93 ? 8.326 2.356 -21.846 1.00 87.06 93 LEU A N 1
ATOM 754 C CA . LEU A 1 93 ? 8.369 3.762 -22.199 1.00 87.06 93 LEU A CA 1
ATOM 755 C C . LEU A 1 93 ? 9.795 4.122 -22.633 1.00 87.06 93 LEU A C 1
ATOM 757 O O . LEU A 1 93 ? 10.723 4.085 -21.827 1.00 87.06 93 LEU A O 1
ATOM 761 N N . ALA A 1 94 ? 9.960 4.503 -23.898 1.00 84.62 94 ALA A N 1
ATOM 762 C CA . ALA A 1 94 ? 11.243 4.912 -24.463 1.00 84.62 94 ALA A CA 1
ATOM 763 C C . ALA A 1 94 ? 11.086 6.115 -25.406 1.00 84.62 94 ALA A C 1
ATOM 765 O O . ALA A 1 94 ? 9.971 6.497 -25.762 1.00 84.62 94 ALA A O 1
ATOM 766 N N . LYS A 1 95 ? 12.222 6.710 -25.799 1.00 82.75 95 LYS A N 1
ATOM 767 C CA . LYS A 1 95 ? 12.284 7.927 -26.626 1.00 82.75 95 LYS A CA 1
ATOM 768 C C . LYS A 1 95 ? 11.728 7.743 -28.045 1.00 82.75 95 LYS A C 1
ATOM 770 O O . LYS A 1 95 ? 11.216 8.677 -28.654 1.00 82.75 95 LYS A O 1
ATOM 775 N N . ASP A 1 96 ? 11.890 6.551 -28.588 1.00 84.25 96 ASP A N 1
ATOM 776 C CA . ASP A 1 96 ? 11.500 6.182 -29.940 1.00 84.25 96 ASP A CA 1
ATOM 777 C C . ASP A 1 96 ? 11.329 4.662 -30.013 1.00 84.25 96 ASP A C 1
ATOM 779 O O . ASP A 1 96 ? 11.675 3.934 -29.077 1.00 84.25 96 ASP A O 1
ATOM 783 N N . GLU A 1 97 ? 10.759 4.184 -31.118 1.00 83.88 97 GLU A N 1
ATOM 784 C CA . GLU A 1 97 ? 10.468 2.764 -31.313 1.00 83.88 97 GLU A CA 1
ATOM 785 C C . GLU A 1 97 ? 11.735 1.900 -31.310 1.00 83.88 97 GLU A C 1
ATOM 787 O O . GLU A 1 97 ? 11.734 0.834 -30.698 1.00 83.88 97 GLU A O 1
ATOM 792 N N . GLY A 1 98 ? 12.832 2.377 -31.906 1.00 90.50 98 GLY A N 1
ATOM 793 C CA . GLY A 1 98 ? 14.107 1.657 -31.910 1.00 90.50 98 GLY A CA 1
ATOM 794 C C . GLY A 1 98 ? 14.657 1.458 -30.498 1.00 90.50 98 GLY A C 1
ATOM 795 O O . GLY A 1 98 ? 14.997 0.343 -30.112 1.00 90.50 98 GLY A O 1
ATOM 796 N N . SER A 1 99 ? 14.657 2.516 -29.687 1.00 89.19 99 SER A N 1
ATOM 797 C CA . SER A 1 99 ? 15.046 2.459 -28.275 1.00 89.19 99 SER A CA 1
ATOM 798 C C . SER A 1 99 ? 14.118 1.548 -27.466 1.00 89.19 99 SER A C 1
ATOM 800 O O . SER A 1 99 ? 14.576 0.820 -26.588 1.00 89.19 99 SER A O 1
ATOM 802 N N . ALA A 1 100 ? 12.816 1.557 -27.771 1.00 87.62 100 ALA A N 1
ATOM 803 C CA . ALA A 1 100 ? 11.846 0.692 -27.109 1.00 87.62 100 ALA A CA 1
ATOM 804 C C . ALA A 1 100 ? 12.083 -0.792 -27.418 1.00 87.62 100 ALA A C 1
ATOM 806 O O . ALA A 1 100 ? 11.895 -1.620 -26.530 1.00 87.62 100 ALA A O 1
ATOM 807 N N . ILE A 1 101 ? 12.458 -1.128 -28.657 1.00 91.50 101 ILE A N 1
ATOM 808 C CA . ILE A 1 101 ? 12.796 -2.497 -29.068 1.00 91.50 101 ILE A CA 1
ATOM 809 C C . ILE A 1 101 ? 14.059 -2.955 -28.339 1.00 91.50 101 ILE A C 1
ATOM 811 O O . ILE A 1 101 ? 14.010 -3.963 -27.644 1.00 91.50 101 ILE A O 1
ATOM 815 N N . THR A 1 102 ? 15.137 -2.166 -28.389 1.00 94.00 102 THR A N 1
ATOM 816 C CA . THR A 1 102 ? 16.399 -2.492 -27.705 1.00 94.00 102 THR A CA 1
ATOM 817 C C . THR A 1 102 ? 16.200 -2.744 -26.209 1.00 94.00 102 THR A C 1
ATOM 819 O O . THR A 1 102 ? 16.714 -3.720 -25.664 1.00 94.00 102 THR A O 1
ATOM 822 N N . GLU A 1 103 ? 15.428 -1.890 -25.532 1.00 92.44 103 GLU A N 1
ATOM 823 C CA . GLU A 1 103 ? 15.147 -2.052 -24.103 1.00 92.44 103 GLU A CA 1
ATOM 824 C C . GLU A 1 103 ? 14.272 -3.287 -23.830 1.00 92.44 103 GLU A C 1
ATOM 826 O O . GLU A 1 103 ? 14.517 -4.020 -22.872 1.00 92.44 103 GLU A O 1
ATOM 831 N N . ARG A 1 104 ? 13.275 -3.568 -24.685 1.00 92.44 104 ARG A N 1
ATOM 832 C CA . ARG A 1 104 ? 12.456 -4.787 -24.584 1.00 92.44 104 ARG A CA 1
ATOM 833 C C . ARG A 1 104 ? 13.291 -6.050 -24.752 1.00 92.44 104 ARG A C 1
ATOM 835 O O . ARG A 1 104 ? 13.086 -6.987 -23.982 1.00 92.44 104 ARG A O 1
ATOM 842 N N . ASP A 1 105 ? 14.206 -6.076 -25.714 1.00 93.62 105 ASP A N 1
ATOM 843 C CA . ASP A 1 105 ? 15.073 -7.225 -25.977 1.00 93.62 105 ASP A CA 1
ATOM 844 C C . ASP A 1 105 ? 16.010 -7.465 -24.787 1.00 93.62 105 ASP A C 1
ATOM 846 O O . ASP A 1 105 ? 16.020 -8.556 -24.219 1.00 93.62 105 ASP A O 1
ATOM 850 N N . SER A 1 106 ? 16.674 -6.409 -24.308 1.00 94.81 106 SER A N 1
ATOM 851 C CA . SER A 1 106 ? 17.531 -6.441 -23.114 1.00 94.81 106 SER A CA 1
ATOM 852 C C . SER A 1 106 ? 16.793 -6.948 -21.865 1.00 94.81 106 SER A C 1
ATOM 854 O O . SER A 1 106 ? 17.259 -7.852 -21.163 1.00 94.81 106 SER A O 1
ATOM 856 N N . LEU A 1 107 ? 15.598 -6.416 -21.584 1.00 93.81 107 LEU A N 1
ATOM 857 C CA . LEU A 1 107 ? 14.773 -6.867 -20.460 1.00 93.81 107 LEU A CA 1
ATOM 858 C C . LEU A 1 107 ? 14.304 -8.316 -20.641 1.00 93.81 107 LEU A C 1
ATOM 860 O O . LEU A 1 107 ? 14.269 -9.067 -19.667 1.00 93.81 107 LEU A O 1
ATOM 864 N N . SER A 1 108 ? 13.971 -8.724 -21.866 1.00 91.88 108 SER A N 1
ATOM 865 C CA . SER A 1 108 ? 13.548 -10.094 -22.173 1.00 91.88 108 SER A CA 1
ATOM 866 C C . SER A 1 108 ? 14.677 -11.095 -21.937 1.00 91.88 108 SER A C 1
ATOM 868 O O . SER A 1 108 ? 14.460 -12.094 -21.252 1.00 91.88 108 SER A O 1
ATOM 870 N N . GLU A 1 109 ? 15.892 -10.808 -22.410 1.00 92.81 109 GLU A N 1
ATOM 871 C CA . GLU A 1 109 ? 17.088 -11.617 -22.131 1.00 92.81 109 GLU A CA 1
ATOM 872 C C . GLU A 1 109 ? 17.373 -11.698 -20.625 1.00 92.81 109 GLU A C 1
ATOM 874 O O . GLU A 1 109 ? 17.646 -12.771 -20.070 1.00 92.81 109 GLU A O 1
ATOM 879 N N . ARG A 1 110 ? 17.240 -10.569 -19.919 1.00 91.62 110 ARG A N 1
ATOM 880 C CA . ARG A 1 110 ? 17.390 -10.532 -18.464 1.00 91.62 110 ARG A CA 1
ATOM 881 C C . ARG A 1 110 ? 16.359 -11.419 -17.773 1.00 91.62 110 ARG A C 1
ATOM 883 O O . ARG A 1 110 ? 16.735 -12.175 -16.887 1.00 91.62 110 ARG A O 1
ATOM 890 N N . PHE A 1 111 ? 15.085 -11.365 -18.157 1.00 89.94 111 PHE A N 1
ATOM 891 C CA . PHE A 1 111 ? 14.054 -12.217 -17.559 1.00 89.94 111 PHE A CA 1
ATOM 892 C C . PHE A 1 111 ? 14.266 -13.699 -17.866 1.00 89.94 111 PHE A C 1
ATOM 894 O O . PHE A 1 111 ? 14.078 -14.525 -16.976 1.00 89.94 111 PHE A O 1
ATOM 901 N N . GLN A 1 112 ? 14.704 -14.040 -19.078 1.00 88.50 112 GLN A N 1
ATOM 902 C CA . GLN A 1 112 ? 15.000 -15.423 -19.462 1.00 88.50 112 GLN A CA 1
ATOM 903 C C . GLN A 1 112 ? 16.202 -16.004 -18.705 1.00 88.50 112 GLN A C 1
ATOM 905 O O . GLN A 1 112 ? 16.243 -17.204 -18.450 1.00 88.50 112 GLN A O 1
ATOM 910 N N . SER A 1 113 ? 17.162 -15.165 -18.309 1.00 90.38 113 SER A N 1
ATOM 911 C CA . SER A 1 113 ? 18.330 -15.582 -17.522 1.00 90.38 113 SER A CA 1
ATOM 912 C C . SER A 1 113 ? 18.093 -15.608 -16.004 1.00 90.38 113 SER A C 1
ATOM 914 O O . SER A 1 113 ? 18.950 -16.094 -15.255 1.00 90.38 113 SER A O 1
ATOM 916 N N . LEU A 1 114 ? 16.940 -15.126 -15.516 1.00 88.12 114 LEU A N 1
ATOM 917 C CA . LEU A 1 114 ? 16.618 -15.165 -14.091 1.00 88.12 114 LEU A CA 1
ATOM 918 C C . LEU A 1 114 ? 16.415 -16.602 -13.610 1.00 88.12 114 LEU A C 1
ATOM 920 O O . LEU A 1 114 ? 15.488 -17.302 -14.009 1.00 88.12 114 LEU A O 1
ATOM 924 N N . HIS A 1 115 ? 17.227 -16.995 -12.636 1.00 85.00 115 HIS A N 1
ATOM 925 C CA . HIS A 1 115 ? 17.033 -18.226 -11.886 1.00 85.00 115 HIS A CA 1
ATOM 926 C C . HIS A 1 115 ? 16.267 -17.899 -10.605 1.00 85.00 115 HIS A C 1
ATOM 928 O O . HIS A 1 115 ? 16.807 -17.313 -9.664 1.00 85.00 115 HIS A O 1
ATOM 934 N N . LEU A 1 116 ? 14.980 -18.240 -10.576 1.00 79.88 116 LEU A N 1
ATOM 935 C CA . LEU A 1 116 ? 14.150 -18.024 -9.397 1.00 79.88 116 LEU A CA 1
ATOM 936 C C . LEU A 1 116 ? 14.483 -19.073 -8.336 1.00 79.88 116 LEU A C 1
ATOM 938 O O . LEU A 1 116 ? 14.219 -20.261 -8.514 1.00 79.88 116 LEU A O 1
ATOM 942 N N . ALA A 1 117 ? 15.033 -18.621 -7.210 1.00 78.81 117 ALA A N 1
ATOM 943 C CA . ALA A 1 117 ? 15.160 -19.470 -6.036 1.00 78.81 117 ALA A CA 1
ATOM 944 C C . ALA A 1 117 ? 13.763 -19.922 -5.556 1.00 78.81 117 ALA A C 1
ATOM 946 O O . ALA A 1 117 ? 12.809 -19.132 -5.625 1.00 78.81 117 ALA A O 1
ATOM 947 N N . PRO A 1 118 ? 13.624 -21.159 -5.046 1.00 78.25 118 PRO A N 1
ATOM 948 C CA . PRO A 1 118 ? 12.381 -21.616 -4.443 1.00 78.25 118 PRO A CA 1
ATOM 949 C C . PRO A 1 118 ? 11.929 -20.669 -3.326 1.00 78.25 118 PRO A C 1
ATOM 951 O O . PRO A 1 118 ? 12.720 -20.246 -2.486 1.00 78.25 118 PRO A O 1
ATOM 954 N N . CYS A 1 119 ? 10.639 -20.348 -3.312 1.00 75.69 119 CYS A N 1
ATOM 955 C CA . CYS A 1 119 ? 10.016 -19.587 -2.235 1.00 75.69 119 CYS A CA 1
ATOM 956 C C . CYS A 1 119 ? 9.867 -20.480 -0.993 1.00 75.69 119 CYS A C 1
ATOM 958 O O . CYS A 1 119 ? 9.118 -21.457 -1.038 1.00 75.69 119 CYS A O 1
ATOM 960 N N . THR A 1 120 ? 10.546 -20.149 0.108 1.00 78.81 120 THR A N 1
ATOM 961 C CA . THR A 1 120 ? 10.399 -20.843 1.395 1.00 78.81 120 THR A CA 1
ATOM 962 C C . THR A 1 120 ? 9.619 -19.985 2.383 1.00 78.81 120 THR A C 1
ATOM 964 O O . THR A 1 120 ? 10.036 -18.893 2.771 1.00 78.81 120 THR A O 1
ATOM 967 N N . LEU A 1 121 ? 8.464 -20.496 2.811 1.00 81.25 121 LEU A N 1
ATOM 968 C CA . LEU A 1 121 ? 7.698 -19.897 3.895 1.00 81.25 121 LEU A CA 1
ATOM 969 C C . LEU A 1 121 ? 8.176 -20.482 5.224 1.00 81.25 121 LEU A C 1
ATOM 971 O O . LEU A 1 121 ? 8.144 -21.697 5.414 1.00 81.25 121 LEU A O 1
ATOM 975 N N . HIS A 1 122 ? 8.573 -19.614 6.144 1.00 82.69 122 HIS A N 1
ATOM 976 C CA . HIS A 1 122 ? 8.896 -20.002 7.510 1.00 82.69 122 HIS A CA 1
ATOM 977 C C . HIS A 1 122 ? 7.720 -19.645 8.416 1.00 82.69 122 HIS A C 1
ATOM 979 O O . HIS A 1 122 ? 7.110 -18.585 8.266 1.00 82.69 122 HIS A O 1
ATOM 985 N N . ALA A 1 123 ? 7.379 -20.542 9.340 1.00 80.00 123 ALA A N 1
ATOM 986 C CA . ALA A 1 123 ? 6.394 -20.227 10.364 1.00 80.00 123 ALA A CA 1
ATOM 987 C C . ALA A 1 123 ? 6.931 -19.098 11.265 1.00 80.00 123 ALA A C 1
ATOM 989 O O . ALA A 1 123 ? 8.137 -19.067 11.533 1.00 80.00 123 ALA A O 1
ATOM 990 N N . PRO A 1 124 ? 6.070 -18.177 11.735 1.00 83.31 124 PRO A N 1
ATOM 991 C CA . PRO A 1 124 ? 6.484 -17.187 12.719 1.00 83.31 124 PRO A CA 1
ATOM 992 C C . PRO A 1 124 ? 6.968 -17.886 13.999 1.00 83.31 124 PRO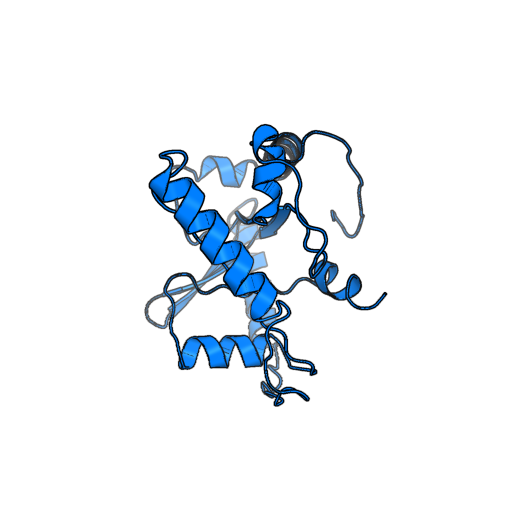 A C 1
ATOM 994 O O . PRO A 1 124 ? 6.470 -18.953 14.363 1.00 83.31 124 PRO A O 1
ATOM 997 N N . SER A 1 125 ? 7.935 -17.280 14.687 1.00 86.44 125 SER A N 1
ATOM 998 C CA . SER A 1 125 ? 8.459 -17.766 15.967 1.00 86.44 125 SER A CA 1
ATOM 999 C C . SER A 1 125 ? 7.504 -17.506 17.132 1.00 86.44 125 SER A C 1
ATOM 1001 O O . SER A 1 125 ? 7.687 -18.077 18.205 1.00 86.44 125 SER A O 1
ATOM 1003 N N . SER A 1 126 ? 6.477 -16.676 16.935 1.00 88.56 126 SER A N 1
ATOM 1004 C CA . SER A 1 126 ? 5.426 -16.450 17.924 1.00 88.56 126 SER A CA 1
ATOM 1005 C C . SER A 1 126 ? 4.023 -16.512 17.324 1.00 88.56 126 SER A C 1
ATOM 1007 O O . SER A 1 126 ? 3.802 -16.339 16.123 1.00 88.56 126 SER A O 1
ATOM 1009 N N . THR A 1 127 ? 3.046 -16.786 18.190 1.00 91.19 127 THR A N 1
ATOM 1010 C CA . THR A 1 127 ? 1.632 -16.713 17.810 1.00 91.19 127 THR A CA 1
ATOM 1011 C C . THR A 1 127 ? 1.239 -15.241 17.634 1.00 91.19 127 THR A C 1
ATOM 1013 O O . THR A 1 127 ? 1.595 -14.425 18.493 1.00 91.19 127 THR A O 1
ATOM 1016 N N . PRO A 1 128 ? 0.495 -14.882 16.567 1.00 92.12 128 PRO A N 1
ATOM 1017 C CA . PRO A 1 128 ? -0.018 -13.530 16.403 1.00 92.12 128 PRO A CA 1
ATOM 1018 C C . PRO A 1 128 ? -0.798 -13.072 17.636 1.00 92.12 128 PRO A C 1
ATOM 1020 O O . PRO A 1 128 ? -1.730 -13.742 18.078 1.00 92.12 128 PRO A O 1
ATOM 1023 N N . HIS A 1 129 ? -0.434 -11.916 18.176 1.00 92.94 129 HIS A N 1
ATOM 1024 C CA . HIS A 1 129 ? -1.078 -11.327 19.344 1.00 92.94 129 HIS A CA 1
ATOM 1025 C C . HIS A 1 129 ? -1.369 -9.847 19.104 1.00 92.94 129 HIS A C 1
ATOM 1027 O O . HIS A 1 129 ? -0.700 -9.187 18.310 1.00 92.94 129 HIS A O 1
ATOM 1033 N N . SER A 1 130 ? -2.398 -9.317 19.767 1.00 93.56 130 SER A N 1
ATOM 1034 C CA . SER A 1 130 ? -2.728 -7.895 19.653 1.00 93.56 130 SER A CA 1
ATOM 1035 C C . SER A 1 130 ? -1.696 -7.053 20.398 1.00 93.56 130 SER A C 1
ATOM 1037 O O . SER A 1 130 ? -1.362 -7.350 21.544 1.00 93.56 130 SER A O 1
ATOM 1039 N N . SER A 1 131 ? -1.239 -5.960 19.786 1.00 90.31 131 SER A N 1
ATOM 1040 C CA . SER A 1 131 ? -0.454 -4.933 20.479 1.00 90.31 131 SER A CA 1
ATOM 1041 C C . SER A 1 131 ? -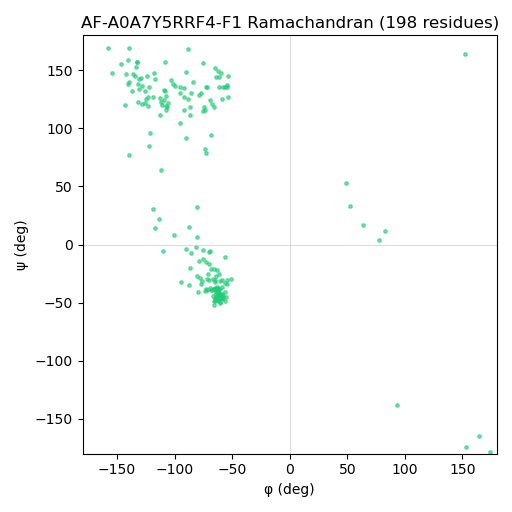1.334 -3.966 21.283 1.00 90.31 131 SER A C 1
ATOM 1043 O O . SER A 1 131 ? -0.853 -2.940 21.758 1.00 90.31 131 SER A O 1
ATOM 1045 N N . THR A 1 132 ? -2.638 -4.233 21.382 1.00 91.88 132 THR A N 1
ATOM 1046 C CA . THR A 1 132 ? -3.598 -3.482 22.193 1.00 91.88 132 THR A CA 1
ATOM 1047 C C . THR A 1 132 ? -4.188 -4.417 23.237 1.00 91.88 132 THR A C 1
ATOM 1049 O O . THR A 1 132 ? -4.690 -5.492 22.909 1.00 91.88 132 THR A O 1
ATOM 1052 N N . SER A 1 133 ? -4.130 -4.016 24.508 1.00 94.38 133 SER A N 1
ATOM 1053 C CA . SER A 1 133 ? -4.724 -4.808 25.581 1.00 94.38 133 SER A CA 1
ATOM 1054 C C . SER A 1 133 ? -6.246 -4.874 25.417 1.00 94.38 133 SER A C 1
ATOM 1056 O O . SER A 1 133 ? -6.877 -3.958 24.880 1.00 94.38 133 SER A O 1
ATOM 1058 N N . ARG A 1 134 ? -6.862 -5.954 25.910 1.00 96.12 134 ARG A N 1
ATOM 1059 C CA . ARG A 1 134 ? -8.321 -6.103 25.852 1.00 96.12 134 ARG A CA 1
ATOM 1060 C C . ARG A 1 134 ? -9.041 -4.958 26.569 1.00 96.12 134 ARG A C 1
ATOM 1062 O O . ARG A 1 134 ? -10.007 -4.423 26.036 1.00 96.12 134 ARG A O 1
ATOM 1069 N N . SER A 1 135 ? -8.554 -4.562 27.743 1.00 97.62 135 SER A N 1
ATOM 1070 C CA . SER A 1 135 ? -9.136 -3.469 28.525 1.00 97.62 135 SER A CA 1
ATOM 1071 C C . SER A 1 135 ? -9.035 -2.123 27.805 1.00 97.62 135 SER A C 1
ATOM 1073 O O . SER A 1 135 ? -9.987 -1.345 27.838 1.00 97.62 135 SER A O 1
ATOM 1075 N N . ASP A 1 136 ? -7.926 -1.846 27.114 1.00 95.94 136 ASP A N 1
ATOM 1076 C CA . ASP A 1 136 ? -7.784 -0.614 26.333 1.00 95.94 136 ASP A CA 1
ATOM 1077 C C . ASP A 1 136 ? -8.685 -0.604 25.102 1.00 95.94 136 ASP A C 1
ATOM 1079 O O . ASP A 1 136 ? -9.272 0.433 24.787 1.00 95.94 136 ASP A O 1
ATOM 1083 N N . TYR A 1 137 ? -8.850 -1.754 24.443 1.00 96.62 137 TYR A N 1
ATOM 1084 C CA . TYR A 1 137 ? -9.798 -1.886 23.343 1.00 96.62 137 TYR A CA 1
ATOM 1085 C C . TYR A 1 137 ? -11.241 -1.659 23.814 1.00 96.62 137 TYR A C 1
ATOM 1087 O O . TYR A 1 137 ? -11.959 -0.863 23.212 1.00 96.62 137 TYR A O 1
ATOM 1095 N N . ASP A 1 138 ? -11.651 -2.286 24.922 1.00 98.00 138 ASP A N 1
ATOM 1096 C CA . ASP A 1 138 ? -12.998 -2.131 25.486 1.00 98.00 138 ASP A CA 1
ATOM 1097 C C . ASP A 1 138 ? -13.278 -0.671 25.882 1.00 98.00 138 ASP A C 1
ATOM 1099 O O . ASP A 1 138 ? -14.371 -0.153 25.640 1.00 98.00 138 ASP A O 1
ATOM 1103 N N . ARG A 1 139 ? -12.271 0.024 26.427 1.00 98.19 139 ARG A N 1
ATOM 1104 C CA . ARG A 1 139 ? -12.351 1.454 26.749 1.00 98.19 139 ARG A CA 1
ATOM 1105 C C . ARG A 1 139 ? -12.536 2.305 25.493 1.00 98.19 139 ARG A C 1
ATOM 1107 O O . ARG A 1 139 ? -13.432 3.142 25.461 1.00 98.19 139 ARG A O 1
ATOM 1114 N N . ALA A 1 140 ? -11.732 2.070 24.454 1.00 96.69 140 ALA A N 1
ATOM 1115 C CA . ALA A 1 140 ? -11.845 2.786 23.183 1.00 96.69 140 ALA A CA 1
ATOM 1116 C C . ALA A 1 140 ? -13.204 2.538 22.509 1.00 96.69 140 ALA A C 1
ATOM 1118 O O . ALA A 1 140 ? -13.834 3.469 22.009 1.00 96.69 140 ALA A O 1
ATOM 1119 N N . PHE A 1 141 ? -13.692 1.298 22.553 1.00 98.12 141 PHE A N 1
ATOM 1120 C CA . PHE A 1 141 ? -15.006 0.930 22.037 1.00 98.12 141 PHE A CA 1
ATOM 1121 C C . PHE A 1 141 ? -16.142 1.618 22.805 1.00 98.12 141 PHE A C 1
ATOM 1123 O O . PHE A 1 141 ? -17.085 2.124 22.196 1.00 98.12 141 PHE A O 1
ATOM 1130 N N . ALA A 1 142 ? -16.057 1.684 24.137 1.00 98.3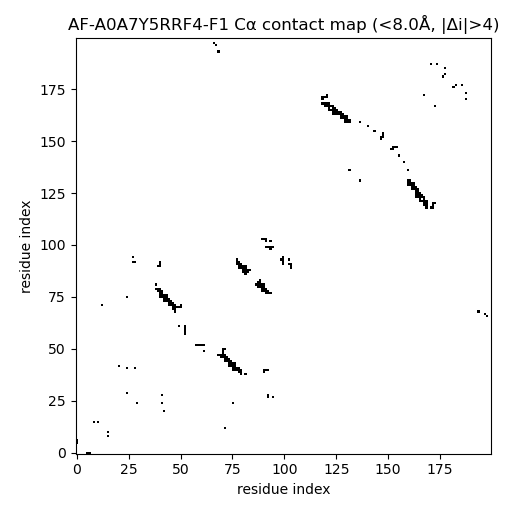8 142 ALA A N 1
ATOM 1131 C CA . ALA A 1 142 ? -17.018 2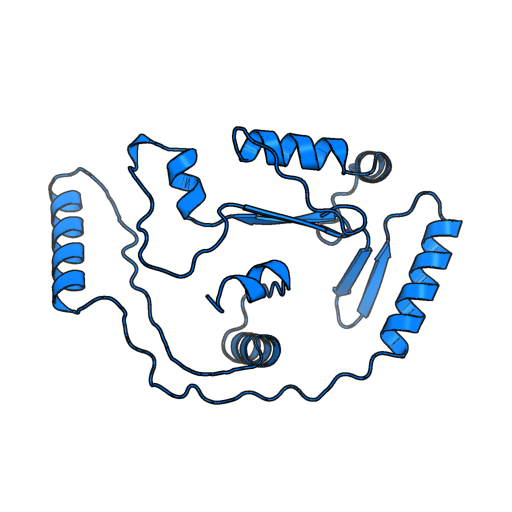.422 24.950 1.00 98.38 142 ALA A CA 1
ATOM 1132 C C . ALA A 1 142 ? -17.041 3.916 24.588 1.00 98.38 142 ALA A C 1
ATOM 1134 O O . ALA A 1 142 ? -18.127 4.463 24.407 1.00 98.38 142 ALA A O 1
ATOM 1135 N N . SER A 1 143 ? -15.875 4.546 24.400 1.00 98.19 143 SER A N 1
ATOM 1136 C CA . SER A 1 143 ? -15.782 5.946 23.963 1.00 98.19 143 SER A CA 1
ATOM 1137 C C . SER A 1 143 ? -16.456 6.186 22.611 1.00 98.19 143 SER A C 1
ATOM 1139 O O . SER A 1 143 ? -17.219 7.138 22.480 1.00 98.19 143 SER A O 1
ATOM 1141 N N . VAL A 1 144 ? -16.243 5.303 21.627 1.00 98.19 144 VAL A N 1
ATOM 1142 C CA . VAL A 1 144 ? -16.914 5.392 20.316 1.00 98.19 144 VAL A CA 1
ATOM 1143 C C . VAL A 1 144 ? -18.435 5.326 20.466 1.00 98.19 144 VAL A C 1
ATOM 1145 O O . VAL A 1 144 ? -19.146 6.129 19.869 1.00 98.19 144 VAL A O 1
ATOM 1148 N N . LYS A 1 145 ? -18.956 4.403 21.286 1.00 98.44 145 LYS A N 1
ATOM 1149 C CA . LYS A 1 145 ? -20.407 4.293 21.516 1.00 98.44 145 LYS A CA 1
ATOM 1150 C C . LYS A 1 145 ? -20.994 5.543 22.167 1.00 98.44 145 LYS A C 1
ATOM 1152 O O . LYS A 1 145 ? -22.089 5.950 21.793 1.00 98.44 145 LYS A O 1
ATOM 1157 N N . THR A 1 146 ? -20.286 6.128 23.132 1.00 98.62 146 THR A N 1
ATOM 1158 C CA . THR A 1 146 ? -20.687 7.389 23.767 1.00 98.62 146 THR A CA 1
ATOM 1159 C C . THR A 1 146 ? -20.768 8.503 22.728 1.00 98.62 146 THR A C 1
ATOM 1161 O O . THR A 1 146 ? -21.817 9.121 22.614 1.00 98.62 146 THR A O 1
ATOM 1164 N N . ALA A 1 147 ? -19.732 8.675 21.900 1.00 98.25 147 ALA A N 1
ATOM 1165 C CA . ALA A 1 147 ? -19.715 9.692 20.847 1.00 98.25 147 ALA A CA 1
ATOM 1166 C C . ALA A 1 147 ? -20.867 9.519 19.838 1.00 98.25 147 ALA A C 1
ATOM 1168 O O . ALA A 1 147 ? -21.467 10.500 19.406 1.00 98.25 147 ALA A O 1
ATOM 1169 N N . ILE A 1 148 ? -21.233 8.273 19.504 1.00 98.44 148 ILE A N 1
ATOM 1170 C CA . ILE A 1 148 ? -22.399 7.999 18.649 1.00 98.44 148 ILE A CA 1
ATOM 1171 C C . ILE A 1 148 ? -23.707 8.397 19.335 1.00 98.44 148 ILE A C 1
ATOM 1173 O O . ILE A 1 148 ? -24.546 9.068 18.738 1.00 98.44 148 ILE A O 1
ATOM 1177 N N . ARG A 1 149 ? -23.896 7.986 20.591 1.00 98.50 149 ARG A N 1
ATOM 1178 C CA . ARG A 1 149 ? -25.114 8.285 21.356 1.00 98.50 149 ARG A CA 1
ATOM 1179 C C . ARG A 1 149 ? -25.307 9.787 21.556 1.00 98.50 149 ARG A C 1
ATOM 1181 O O . ARG A 1 149 ? -26.437 10.261 21.504 1.00 98.50 149 ARG A O 1
ATOM 1188 N N . ASP A 1 150 ? -24.215 10.501 21.785 1.00 98.50 150 ASP A N 1
ATOM 1189 C CA . ASP A 1 150 ? -24.220 11.935 22.054 1.00 98.50 150 ASP A CA 1
ATOM 1190 C C . ASP A 1 150 ? -24.314 12.756 20.742 1.00 98.50 150 ASP A C 1
ATOM 1192 O O . ASP A 1 150 ? -24.440 13.978 20.777 1.00 98.50 150 ASP A O 1
ATOM 1196 N N . GLY A 1 151 ? -24.336 12.084 19.581 1.00 98.06 151 GLY A N 1
ATOM 1197 C CA . GLY A 1 151 ? -24.571 12.687 18.267 1.00 98.06 151 GLY A CA 1
ATOM 1198 C C . GLY A 1 151 ? -23.334 13.309 17.616 1.00 98.06 151 GLY A C 1
ATOM 1199 O O . GLY A 1 151 ? -23.472 14.017 16.621 1.00 98.06 151 GLY A O 1
ATOM 1200 N N . GLU A 1 152 ? -22.134 13.052 18.144 1.00 97.94 152 GLU A N 1
ATOM 1201 C CA . GLU A 1 152 ? -20.878 13.587 17.601 1.00 97.94 152 GLU A CA 1
ATOM 1202 C C . GLU A 1 152 ? -20.490 12.910 16.280 1.00 97.94 152 GLU A C 1
ATOM 1204 O O . GLU A 1 152 ? -19.987 13.555 15.361 1.00 97.94 152 GLU A O 1
ATOM 1209 N N . ILE A 1 153 ? -20.725 11.600 16.177 1.00 97.62 153 ILE A N 1
ATOM 1210 C CA . ILE A 1 153 ? -20.431 10.791 14.989 1.00 97.62 153 ILE A CA 1
ATOM 1211 C C . ILE A 1 153 ? -21.542 9.768 14.743 1.00 97.62 153 ILE A C 1
ATOM 1213 O O . ILE A 1 153 ? -22.250 9.371 15.657 1.00 97.62 153 ILE A O 1
ATOM 1217 N N . TYR A 1 154 ? -21.656 9.263 13.515 1.00 97.88 154 TYR A N 1
ATOM 1218 C CA . TYR A 1 154 ? -22.577 8.158 13.202 1.00 97.88 154 TYR A CA 1
ATOM 1219 C C . TYR A 1 154 ? -21.900 6.786 13.265 1.00 97.88 154 TYR A C 1
ATOM 1221 O O . TYR A 1 154 ? -22.527 5.783 13.596 1.00 97.88 154 TYR A O 1
ATOM 1229 N N . GLN A 1 155 ? -20.610 6.735 12.932 1.00 97.75 155 GLN A N 1
ATOM 1230 C CA . GLN A 1 155 ? -19.825 5.509 12.859 1.00 97.75 155 GLN A CA 1
ATOM 1231 C C . GLN A 1 155 ? -18.345 5.832 13.080 1.00 97.75 155 GLN A C 1
ATOM 1233 O O . GLN A 1 155 ? -17.864 6.875 12.641 1.00 97.75 155 GLN A O 1
ATOM 1238 N N . ALA A 1 156 ? -17.607 4.900 13.684 1.00 96.81 156 ALA A N 1
ATOM 1239 C CA . ALA A 1 156 ? -16.148 4.886 13.657 1.00 96.81 156 ALA A CA 1
ATOM 1240 C C . ALA A 1 156 ? -15.636 3.508 13.220 1.00 96.81 156 ALA A C 1
ATOM 1242 O O . ALA A 1 156 ? -16.194 2.481 13.609 1.00 96.81 156 ALA A O 1
ATOM 1243 N N . ASN A 1 157 ? -14.545 3.481 12.452 1.00 96.56 157 ASN A N 1
ATOM 1244 C CA . ASN A 1 157 ? -13.808 2.254 12.157 1.00 96.56 157 ASN A CA 1
ATOM 1245 C C . ASN A 1 157 ? -12.714 2.044 13.218 1.00 96.56 157 ASN A C 1
ATOM 1247 O O . ASN A 1 157 ? -11.611 2.576 13.098 1.00 96.56 157 ASN A O 1
ATOM 1251 N N . LEU A 1 158 ? -13.033 1.312 14.288 1.00 95.25 158 LEU A N 1
ATOM 1252 C CA . LEU A 1 158 ? -12.093 1.045 15.378 1.00 95.25 158 LEU A CA 1
ATOM 1253 C C . LEU A 1 158 ? -11.228 -0.187 15.076 1.00 95.25 158 LEU A C 1
ATOM 1255 O O . LEU A 1 158 ? -11.700 -1.322 15.125 1.00 95.25 158 LEU A O 1
ATOM 1259 N N . THR A 1 159 ? -9.936 0.035 14.843 1.00 93.88 159 THR A N 1
ATOM 1260 C CA . THR A 1 159 ? -8.968 -1.021 14.511 1.00 93.88 159 THR A CA 1
ATOM 1261 C C . THR A 1 159 ? -7.990 -1.308 15.651 1.00 93.88 159 THR A C 1
ATOM 1263 O O . THR A 1 159 ? -7.698 -0.437 16.468 1.00 93.88 159 THR A O 1
ATOM 1266 N N . GLN A 1 160 ? -7.406 -2.506 15.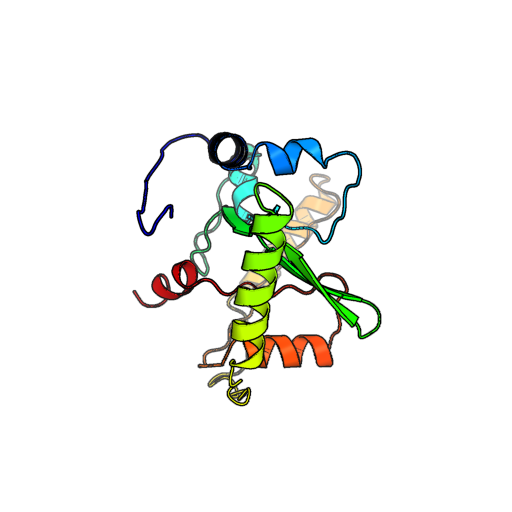650 1.00 92.62 160 GLN A N 1
ATOM 1267 C CA . GLN A 1 160 ? -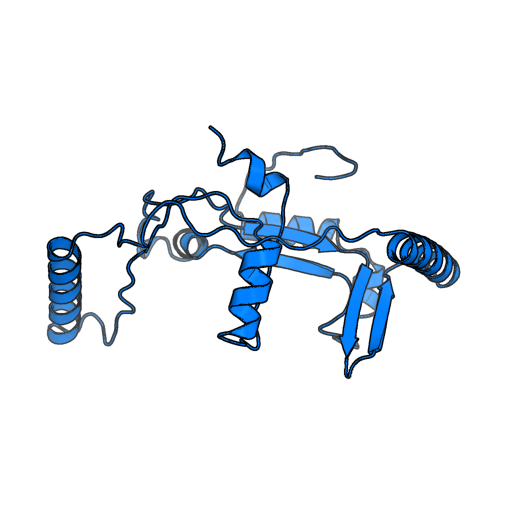6.264 -2.881 16.490 1.00 92.62 160 GLN A CA 1
ATOM 1268 C C . GLN A 1 160 ? -5.204 -3.582 15.638 1.00 92.62 160 GLN A C 1
ATOM 1270 O O . GLN A 1 160 ? -5.523 -4.137 14.586 1.00 92.62 160 GLN A O 1
ATOM 1275 N N . ARG A 1 161 ? -3.949 -3.569 16.088 1.00 92.12 161 ARG A N 1
ATOM 1276 C CA . ARG A 1 161 ? -2.851 -4.225 15.374 1.00 92.12 161 ARG A CA 1
ATOM 1277 C C . ARG A 1 161 ? -2.532 -5.577 15.996 1.00 92.12 161 ARG A C 1
ATOM 1279 O O . ARG A 1 161 ? -2.367 -5.661 17.207 1.00 92.12 161 ARG A O 1
ATOM 1286 N N . PHE A 1 162 ? -2.335 -6.578 15.144 1.00 92.50 162 PHE A N 1
ATOM 1287 C CA . PHE A 1 162 ? -1.742 -7.861 15.508 1.00 92.50 162 PHE A CA 1
ATOM 1288 C C . PHE A 1 162 ? -0.288 -7.928 15.046 1.00 92.50 162 PHE A C 1
ATOM 1290 O O . PHE A 1 162 ? 0.047 -7.429 13.972 1.00 92.50 162 PHE A O 1
ATOM 1297 N N . VAL A 1 163 ? 0.567 -8.528 15.868 1.00 91.56 163 VAL A N 1
ATOM 1298 C CA . VAL A 1 163 ? 2.002 -8.683 15.621 1.00 91.56 163 VAL A CA 1
ATOM 1299 C C . VAL A 1 163 ? 2.388 -10.135 15.875 1.00 91.56 163 VAL A C 1
ATOM 1301 O O . VAL A 1 163 ? 1.867 -10.776 16.786 1.00 91.56 163 VAL A O 1
ATOM 1304 N N . ALA A 1 164 ? 3.293 -10.650 15.052 1.00 90.94 164 ALA A N 1
ATOM 1305 C CA . ALA A 1 164 ? 3.976 -11.916 15.261 1.00 90.94 164 ALA A CA 1
ATOM 1306 C C . ALA A 1 164 ? 5.463 -11.706 14.970 1.00 90.94 164 ALA A C 1
ATOM 1308 O O . ALA A 1 164 ? 5.824 -10.935 14.082 1.00 90.94 164 ALA A O 1
ATOM 1309 N N . GLU A 1 165 ? 6.306 -12.390 15.725 1.00 89.19 165 GLU A N 1
ATOM 1310 C CA . GLU A 1 165 ? 7.752 -12.388 15.543 1.00 89.19 165 GLU A CA 1
ATOM 1311 C C . GLU A 1 165 ? 8.132 -13.518 14.591 1.00 89.19 165 GLU A C 1
ATOM 1313 O O . GLU A 1 165 ? 7.477 -14.562 14.550 1.00 89.19 165 GLU A O 1
ATOM 1318 N N . GLY A 1 166 ? 9.190 -13.316 13.815 1.00 84.25 166 GLY A N 1
ATOM 1319 C CA . GLY A 1 166 ? 9.723 -14.334 12.924 1.00 84.25 166 GLY A CA 1
ATOM 1320 C C . GLY A 1 166 ? 10.428 -13.731 11.721 1.00 84.25 166 GLY A C 1
ATOM 1321 O O . GLY A 1 166 ? 10.257 -12.560 11.391 1.00 84.25 166 GLY A O 1
ATOM 1322 N N . THR A 1 167 ? 11.220 -14.557 11.047 1.00 81.94 167 THR A N 1
ATOM 1323 C CA . THR A 1 167 ? 11.813 -14.216 9.752 1.00 81.94 167 THR A CA 1
ATOM 1324 C C . THR A 1 167 ? 11.068 -14.990 8.683 1.00 81.94 167 THR A C 1
ATOM 1326 O O . THR A 1 167 ? 11.023 -16.214 8.731 1.00 81.94 167 THR A O 1
ATOM 1329 N N . THR A 1 168 ? 10.483 -14.295 7.715 1.00 83.12 168 THR A N 1
ATOM 1330 C CA . THR A 1 168 ? 9.852 -14.926 6.555 1.00 83.12 168 THR A CA 1
ATOM 1331 C C . THR A 1 168 ? 10.244 -14.183 5.292 1.00 83.12 168 THR A C 1
ATOM 1333 O O . THR A 1 168 ? 10.383 -12.962 5.310 1.00 83.12 168 THR A O 1
ATOM 1336 N N . ASP A 1 169 ? 10.375 -14.904 4.179 1.00 85.94 169 ASP A N 1
ATOM 1337 C CA . ASP A 1 169 ? 10.466 -14.275 2.865 1.00 85.94 169 ASP A CA 1
ATOM 1338 C C . ASP A 1 169 ? 9.123 -13.584 2.546 1.00 85.94 169 ASP A C 1
ATOM 1340 O O . ASP A 1 169 ? 8.092 -14.268 2.462 1.00 85.94 169 ASP A O 1
ATOM 1344 N N . PRO A 1 170 ? 9.090 -12.249 2.356 1.00 87.81 170 PRO A N 1
ATOM 1345 C CA . PRO A 1 170 ? 7.845 -11.526 2.107 1.00 87.81 170 PRO A CA 1
ATOM 1346 C C . PRO A 1 170 ? 7.127 -11.993 0.837 1.00 87.81 170 PRO A C 1
ATOM 1348 O O . PRO A 1 170 ? 5.899 -11.997 0.789 1.00 87.81 170 PRO A O 1
ATOM 1351 N N . LYS A 1 171 ? 7.876 -12.443 -0.182 1.00 89.00 171 LYS A N 1
ATOM 1352 C CA . LYS A 1 171 ? 7.299 -12.966 -1.433 1.00 89.00 171 LYS A CA 1
ATOM 1353 C C . LYS A 1 171 ? 6.539 -14.265 -1.182 1.00 89.00 171 LYS A C 1
ATOM 1355 O O . LYS A 1 171 ? 5.426 -14.433 -1.678 1.00 89.00 171 LYS A O 1
ATOM 1360 N N . SER A 1 172 ? 7.126 -15.168 -0.400 1.00 89.38 172 SER A N 1
ATOM 1361 C CA . SER A 1 172 ? 6.499 -16.429 0.006 1.00 89.38 172 SER A CA 1
ATOM 1362 C C . SER A 1 172 ? 5.228 -16.192 0.822 1.00 89.38 172 SER A C 1
ATOM 1364 O O . SER A 1 172 ? 4.198 -16.811 0.545 1.00 89.38 172 SER A O 1
ATOM 1366 N N . LEU A 1 173 ? 5.269 -15.252 1.773 1.00 90.19 173 LEU A N 1
ATOM 1367 C CA . LEU A 1 173 ? 4.094 -14.867 2.556 1.00 90.19 173 LEU A CA 1
ATOM 1368 C C . LEU A 1 173 ? 2.993 -14.286 1.662 1.00 90.19 173 LEU A C 1
ATOM 1370 O O . LEU A 1 173 ? 1.851 -14.733 1.732 1.00 90.19 173 LEU A O 1
ATOM 1374 N N . TYR A 1 174 ? 3.337 -13.347 0.779 1.00 92.12 174 TYR A N 1
ATOM 1375 C CA . TYR A 1 174 ? 2.385 -12.734 -0.146 1.00 92.12 174 TYR A CA 1
ATOM 1376 C C . TYR A 1 174 ? 1.706 -13.765 -1.056 1.00 92.12 174 TYR A C 1
ATOM 1378 O O . TYR A 1 174 ? 0.480 -13.768 -1.175 1.00 92.12 174 TYR A O 1
ATOM 1386 N N . LYS A 1 175 ? 2.478 -14.695 -1.636 1.00 90.69 175 LYS A N 1
ATOM 1387 C CA . LYS A 1 175 ? 1.936 -15.795 -2.452 1.00 90.69 175 LYS A CA 1
ATOM 1388 C C . LYS A 1 175 ? 0.936 -16.643 -1.667 1.00 90.69 175 LYS A C 1
ATOM 1390 O O . LYS A 1 175 ? -0.128 -16.967 -2.188 1.00 90.69 175 LYS A O 1
ATOM 1395 N N . ARG A 1 176 ? 1.252 -16.983 -0.411 1.00 91.44 176 ARG A N 1
ATOM 1396 C CA . ARG A 1 176 ? 0.349 -17.756 0.453 1.00 91.44 176 ARG A CA 1
ATOM 1397 C C . ARG A 1 176 ? -0.911 -16.973 0.826 1.00 91.44 176 ARG A C 1
ATOM 1399 O O . ARG A 1 176 ? -1.988 -17.557 0.858 1.00 91.44 176 ARG A O 1
ATOM 1406 N N . LEU A 1 177 ? -0.796 -15.674 1.096 1.00 92.19 177 LEU A N 1
ATOM 1407 C CA . LEU A 1 177 ? -1.954 -14.820 1.371 1.00 92.19 177 LEU A CA 1
ATOM 1408 C C . LEU A 1 177 ? -2.890 -14.760 0.163 1.00 92.19 177 LEU A C 1
ATOM 1410 O O . LEU A 1 177 ? -4.087 -14.978 0.318 1.00 92.19 177 LEU A O 1
ATOM 1414 N N . CYS A 1 178 ? -2.342 -14.560 -1.038 1.00 93.31 178 CYS A N 1
ATOM 1415 C CA . CYS A 1 178 ? -3.133 -14.512 -2.266 1.00 93.31 178 CYS A CA 1
ATOM 1416 C C . CYS A 1 178 ? -3.807 -15.850 -2.594 1.00 93.31 178 CYS A C 1
ATOM 1418 O O . CYS A 1 178 ? -4.887 -15.842 -3.174 1.00 93.31 178 CYS A O 1
ATOM 1420 N N . SER A 1 179 ? -3.211 -16.991 -2.223 1.00 93.31 179 SER A N 1
ATOM 1421 C CA . SER A 1 179 ? -3.841 -18.297 -2.454 1.00 93.31 179 SER A CA 1
ATOM 1422 C C . SER A 1 179 ? -4.967 -18.614 -1.469 1.00 93.31 179 SER A C 1
ATOM 1424 O O . SER A 1 179 ? -5.915 -19.302 -1.836 1.00 93.31 179 SER A O 1
ATOM 1426 N N . VAL A 1 180 ? -4.880 -18.125 -0.227 1.00 95.62 180 VAL A N 1
ATOM 1427 C CA . VAL A 1 180 ? -5.898 -18.361 0.814 1.00 95.62 180 VAL A CA 1
ATOM 1428 C C . VAL A 1 180 ? -7.020 -17.321 0.768 1.00 95.62 180 VAL A C 1
ATOM 1430 O O . VAL A 1 180 ? -8.170 -17.653 1.035 1.00 95.62 180 VAL A O 1
ATOM 1433 N N . SER A 1 181 ? -6.702 -16.072 0.435 1.00 94.56 181 SER A N 1
ATOM 1434 C CA . SER A 1 181 ? -7.654 -14.962 0.364 1.00 94.56 181 SER A CA 1
ATOM 1435 C C . SER A 1 181 ? -7.348 -14.082 -0.853 1.00 94.56 181 SER A C 1
ATOM 1437 O O . SER A 1 181 ? -6.759 -13.006 -0.700 1.00 94.56 181 SER A O 1
ATOM 1439 N N . PRO A 1 182 ? -7.730 -14.519 -2.068 1.00 92.12 182 PRO A N 1
ATOM 1440 C CA . PRO A 1 182 ? -7.546 -13.728 -3.278 1.00 92.12 182 PRO A CA 1
ATOM 1441 C C . PRO A 1 182 ? -8.271 -12.383 -3.152 1.00 92.12 182 PRO A C 1
ATOM 1443 O O . PRO A 1 182 ? -9.473 -12.344 -2.892 1.00 92.12 182 PRO A O 1
ATOM 1446 N N . ALA A 1 183 ? -7.547 -11.280 -3.340 1.00 92.00 183 ALA A N 1
ATOM 1447 C CA . ALA A 1 183 ? -8.110 -9.935 -3.306 1.00 92.00 183 ALA A CA 1
ATOM 1448 C C . ALA A 1 183 ? -7.840 -9.220 -4.639 1.00 92.00 183 ALA A C 1
ATOM 1450 O O . ALA A 1 183 ? -6.709 -9.268 -5.126 1.00 92.00 183 ALA A O 1
ATOM 1451 N N . PRO A 1 184 ? -8.834 -8.518 -5.217 1.00 90.62 184 PRO A N 1
ATOM 1452 C CA . PRO A 1 184 ? -8.695 -7.866 -6.523 1.00 90.62 184 PRO A CA 1
ATOM 1453 C C . PRO A 1 184 ? -7.637 -6.754 -6.543 1.00 90.62 184 PRO A C 1
ATOM 1455 O O . PRO A 1 184 ? -7.115 -6.426 -7.601 1.00 90.62 184 PRO A O 1
ATOM 1458 N N . TYR A 1 185 ? -7.305 -6.201 -5.374 1.00 90.75 185 TYR A N 1
ATOM 1459 C CA . TYR A 1 185 ? -6.317 -5.134 -5.199 1.00 90.75 185 TYR A CA 1
ATOM 1460 C C . TYR A 1 185 ? -5.144 -5.569 -4.307 1.00 90.75 185 TYR A C 1
ATOM 1462 O O . TYR A 1 185 ? -4.578 -4.759 -3.574 1.00 90.75 185 TYR A O 1
ATOM 1470 N N . ALA A 1 186 ? -4.798 -6.861 -4.312 1.00 93.25 186 ALA A N 1
ATOM 1471 C CA . ALA A 1 186 ? -3.602 -7.337 -3.625 1.00 93.25 186 ALA A CA 1
ATOM 1472 C C . ALA A 1 186 ? -2.344 -6.683 -4.226 1.00 93.25 186 ALA A C 1
ATOM 1474 O O . ALA A 1 186 ? -2.203 -6.583 -5.444 1.00 93.25 186 ALA A O 1
ATOM 1475 N N . CYS A 1 187 ? -1.428 -6.236 -3.367 1.00 92.62 187 CYS A N 1
ATOM 1476 C CA . CYS A 1 187 ? -0.188 -5.588 -3.779 1.00 92.62 187 CYS A CA 1
ATOM 1477 C C . CYS A 1 187 ? 0.977 -6.057 -2.904 1.00 92.62 187 CYS A C 1
ATOM 1479 O O . CYS A 1 187 ? 0.842 -6.183 -1.685 1.00 92.62 187 CYS A O 1
ATOM 1481 N N . ALA A 1 188 ? 2.131 -6.279 -3.532 1.00 91.56 188 ALA A N 1
ATOM 1482 C CA . ALA A 1 188 ? 3.404 -6.482 -2.858 1.00 91.56 188 ALA A CA 1
ATOM 1483 C C . ALA A 1 188 ? 4.407 -5.444 -3.362 1.00 91.56 188 ALA A C 1
ATOM 1485 O O . ALA A 1 188 ? 4.756 -5.431 -4.541 1.00 91.56 188 ALA A O 1
ATOM 1486 N N . ALA A 1 189 ? 4.902 -4.607 -2.454 1.00 88.31 189 ALA A N 1
ATOM 1487 C CA . ALA A 1 189 ? 5.975 -3.664 -2.731 1.00 88.31 189 ALA A CA 1
ATOM 1488 C C . ALA A 1 189 ? 7.232 -4.104 -1.976 1.00 88.31 189 ALA A C 1
ATOM 1490 O O . ALA A 1 189 ? 7.234 -4.201 -0.749 1.00 88.31 189 ALA A O 1
ATOM 1491 N N . LEU A 1 190 ? 8.304 -4.379 -2.715 1.00 86.31 190 LEU A N 1
ATOM 1492 C CA . LEU A 1 190 ? 9.615 -4.686 -2.153 1.00 86.31 190 LEU A CA 1
ATOM 1493 C C . LEU A 1 190 ? 10.522 -3.493 -2.412 1.00 86.31 190 LEU A C 1
ATOM 1495 O O . LEU A 1 190 ? 10.764 -3.127 -3.559 1.00 86.31 190 LEU A O 1
ATOM 1499 N N . SER A 1 191 ? 11.015 -2.883 -1.342 1.00 73.44 191 SER A N 1
ATOM 1500 C CA . SER A 1 191 ? 11.909 -1.736 -1.429 1.00 73.44 191 SER A CA 1
ATOM 1501 C C . SER A 1 191 ? 13.105 -1.962 -0.523 1.00 73.44 191 SER A C 1
ATOM 1503 O O . SER A 1 191 ? 12.943 -2.115 0.687 1.00 73.44 191 SER A O 1
ATOM 1505 N N . ALA A 1 192 ? 14.305 -1.927 -1.103 1.00 64.38 192 ALA A N 1
ATOM 1506 C CA . ALA A 1 192 ? 15.550 -1.943 -0.337 1.00 64.38 192 ALA A CA 1
ATOM 1507 C C . ALA A 1 192 ? 15.628 -0.744 0.632 1.00 64.38 192 ALA A C 1
ATOM 1509 O O . ALA A 1 192 ? 16.152 -0.865 1.735 1.00 64.38 192 ALA A O 1
ATOM 1510 N N . ALA A 1 193 ? 15.021 0.394 0.270 1.00 56.97 193 ALA A N 1
ATOM 1511 C CA . ALA A 1 193 ? 14.973 1.588 1.115 1.00 56.97 193 ALA A CA 1
ATOM 1512 C C . ALA A 1 193 ? 14.059 1.430 2.347 1.00 56.97 193 ALA A C 1
ATOM 1514 O O . ALA A 1 193 ? 14.275 2.097 3.354 1.00 56.97 193 ALA A O 1
ATOM 1515 N N . LEU A 1 194 ? 13.053 0.547 2.289 1.00 53.94 194 LEU A N 1
ATOM 1516 C CA . LEU A 1 194 ? 12.180 0.244 3.433 1.00 53.94 194 LEU A CA 1
ATOM 1517 C C . LEU A 1 194 ? 12.754 -0.857 4.339 1.00 53.94 194 LEU A C 1
ATOM 1519 O O . LEU A 1 194 ? 12.366 -0.947 5.499 1.00 53.94 194 LEU A O 1
ATOM 1523 N N . GLN A 1 195 ? 13.683 -1.674 3.834 1.00 49.53 195 GLN A N 1
ATOM 1524 C CA . GLN A 1 195 ? 14.322 -2.754 4.595 1.00 49.53 195 GLN A CA 1
ATOM 1525 C C . GLN A 1 195 ? 15.403 -2.237 5.559 1.00 49.53 195 GLN A C 1
ATOM 1527 O O . GLN A 1 195 ? 15.515 -2.741 6.672 1.00 49.53 195 GLN A O 1
ATOM 1532 N N . ASN A 1 196 ? 16.134 -1.178 5.194 1.00 36.09 196 ASN A N 1
ATOM 1533 C CA . ASN A 1 196 ? 17.217 -0.639 6.029 1.00 36.09 196 ASN A CA 1
ATOM 1534 C C . ASN A 1 196 ? 16.745 0.107 7.291 1.00 36.09 196 ASN A C 1
ATOM 1536 O O . ASN A 1 196 ? 17.545 0.313 8.193 1.00 36.09 196 ASN A O 1
ATOM 1540 N N . LYS A 1 197 ? 15.462 0.481 7.396 1.00 36.69 197 LYS A N 1
ATOM 1541 C CA . LYS A 1 197 ? 14.919 1.196 8.569 1.00 36.69 197 LYS A CA 1
ATOM 1542 C C . LYS A 1 197 ? 14.367 0.297 9.681 1.00 36.69 197 LYS A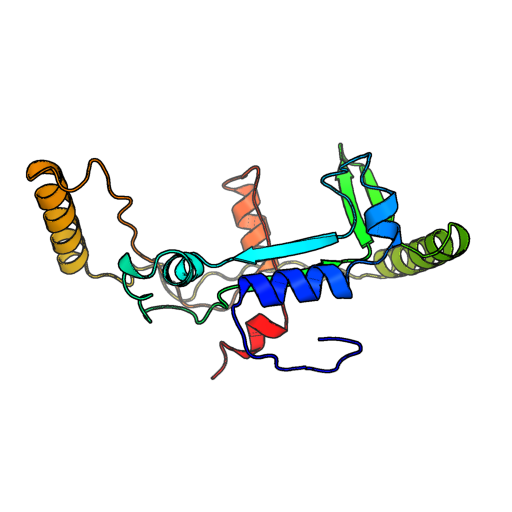 C 1
ATOM 1544 O O . LYS A 1 197 ? 13.934 0.811 10.703 1.00 36.69 197 LYS A O 1
ATOM 1549 N N . GLN A 1 198 ? 14.344 -1.024 9.492 1.00 34.88 198 GLN A N 1
ATOM 1550 C CA . GLN A 1 198 ? 13.884 -1.972 10.522 1.00 34.88 198 GLN A CA 1
ATOM 1551 C C . GLN A 1 198 ? 15.028 -2.664 11.278 1.00 34.88 198 GLN A C 1
ATOM 1553 O O . GLN A 1 198 ? 14.769 -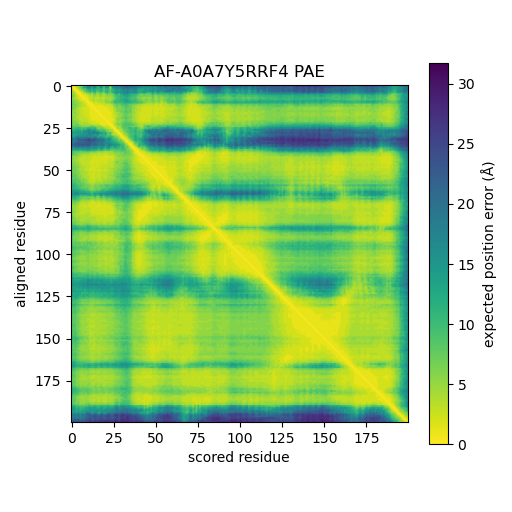3.584 12.048 1.00 34.88 198 GLN A O 1
ATOM 1558 N N . THR A 1 199 ? 16.276 -2.233 11.061 1.00 29.22 199 THR A N 1
ATOM 1559 C CA . THR A 1 199 ? 17.474 -2.859 11.655 1.00 29.22 199 THR A CA 1
ATOM 1560 C C . THR A 1 199 ? 18.249 -1.924 12.596 1.00 29.22 199 THR A C 1
ATOM 1562 O O . THR A 1 199 ? 19.382 -2.236 12.948 1.00 29.22 199 THR A O 1
ATOM 1565 N N . GLU A 1 200 ? 17.653 -0.805 13.020 1.00 28.47 200 GLU A N 1
ATOM 1566 C CA . GLU A 1 200 ? 18.202 0.085 14.060 1.00 28.47 200 GLU A CA 1
ATOM 1567 C C . GLU A 1 200 ? 17.270 0.179 15.271 1.00 28.47 200 GLU A C 1
ATOM 1569 O O . GLU A 1 200 ? 16.035 0.266 15.064 1.00 28.47 200 GLU A O 1
#

Sequence (200 aa):
MRDGREETHSGEPLALLEQVMRDYTPRMALQNSHDIDHNGPGWVVFTSYDLGFHIEPSAGKARKNGPDFPRIFAAFYPWVLVETKDRWTLRVLAKDEGSAITERDSLSERFQSLHLAPCTLHAPSSTPHSSTSRSDYDRAFASVKTAIRDGEIYQANLTQRFVAEGTTDPKSLYKRLCSVSPAPYACAALSAALQNKQTE

Mean predicted aligned error: 7.66 Å

Secondary structure (DSSP, 8-state):
-BTTB-----S-HHHHHHHHHHHHS-HHHHHTTTS--TTSSEEEEEE-GGGHHHH-GGG------S----SEEEEEESEEEEEETTEEEEEE--SSHHHHHHHHHHHHHHHHH-------PPPPSS--EESS-HHHHHHHHHHHHHHHHTTS-S-------EE------HHHHHHHHHHHS--TT------HHHHGGG--